Protein AF-A0A9D7REH3-F1 (afdb_monomer)

Sequence (193 aa):
MKEINRPVDATGKWVDLNFNFSNFKNITDFERVEIVFDPELTSTATWYFDNLTQTVSTVNLCEGVVAVAGQVDDFECQRNYTKVSTTGGDFLKVINNPDPSGINSSASDKVGEYTDPKDEYSAIVYEFGQPIDLSVLNQLQIKIWSPKAVPLLFKLEGGTQVEVFSAVAAGDTRKWVQYSIDLSAGIGKEIPN

Foldseek 3Di:
DDDDDDDDPDPPDDDDDFGDPVVCVVPDPDDDDDDDDPPPDDDPDDDDDDDDDDDHGPDQPQPPPDADPLDCDQLHNNPQFPDKQKPPDRFWDWDFDPDLDDPNNDRRGIDIDGDAPPDPPIDIDTHHPDDDQCVPNQKDKDKDAAQAKDKDW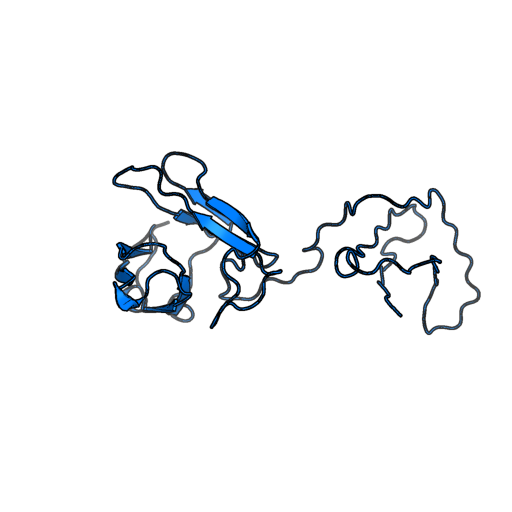DWDDQWPIDIDIDICDRVNYRDIDMDITGRNVCHPIDRDD

Radius of gyration: 22.78 Å; Cα contacts (8 Å, |Δi|>4): 252; chains: 1; bounding box: 54×38×66 Å

Secondary structure (DSSP, 8-state):
----------SSS--------GGGTT----------SSTTS--------------S--S-TTTTPPPPTT--B-SSS-B-SSEEEETTB--EEEEE-SS-BTTB--SSSEEEEE---S-TT--EEEE-SS---TTT--EEEEEE--SS-EEEEEEE-SSS-EEEEEEE-GGGTTS-EEEEEE-GGGTT-----

Structure (mmCIF, N/CA/C/O backbone):
data_AF-A0A9D7REH3-F1
#
_entry.id   AF-A0A9D7REH3-F1
#
loop_
_atom_site.group_PDB
_atom_site.id
_atom_site.type_symbol
_atom_site.label_atom_id
_atom_site.label_alt_id
_atom_site.label_comp_id
_atom_site.label_asym_id
_atom_site.label_entity_id
_atom_site.label_seq_id
_atom_site.pdbx_PDB_ins_code
_atom_site.Cartn_x
_atom_site.Cartn_y
_atom_site.Cartn_z
_atom_site.occupancy
_atom_site.B_iso_or_equiv
_atom_site.auth_seq_id
_atom_site.auth_comp_id
_atom_site.auth_asym_id
_atom_site.auth_atom_id
_atom_site.pdbx_PDB_model_num
ATOM 1 N N . MET A 1 1 ? 16.454 -20.185 -18.489 1.00 62.12 1 MET A N 1
ATOM 2 C CA . MET A 1 1 ? 16.351 -18.987 -19.344 1.00 62.12 1 MET A CA 1
ATOM 3 C C . MET A 1 1 ? 15.588 -17.931 -18.563 1.00 62.12 1 MET A C 1
ATOM 5 O O . MET A 1 1 ? 14.547 -18.273 -18.011 1.00 62.12 1 MET A O 1
ATOM 9 N N . LYS A 1 2 ? 16.161 -16.738 -18.375 1.00 83.12 2 LYS A N 1
ATOM 10 C CA . LYS A 1 2 ? 15.516 -15.601 -17.703 1.00 83.12 2 LYS A CA 1
ATOM 11 C C . LYS A 1 2 ? 15.534 -14.444 -18.695 1.00 83.12 2 LYS A C 1
ATOM 13 O O . LYS A 1 2 ? 16.612 -13.991 -19.056 1.00 83.12 2 LYS A O 1
ATOM 18 N N . GLU A 1 3 ? 14.364 -14.036 -19.157 1.00 85.25 3 GLU A N 1
ATOM 19 C CA . GLU A 1 3 ? 14.203 -13.092 -20.263 1.00 85.25 3 GLU A CA 1
ATOM 20 C C . GLU A 1 3 ? 13.287 -11.940 -19.856 1.00 85.25 3 GLU A C 1
ATOM 22 O O . GLU A 1 3 ? 12.438 -12.083 -18.972 1.00 85.25 3 GLU A O 1
ATOM 27 N N . ILE A 1 4 ? 13.502 -10.782 -20.473 1.00 86.00 4 ILE A N 1
ATOM 28 C CA . ILE A 1 4 ? 12.699 -9.578 -20.279 1.00 86.00 4 ILE A CA 1
ATOM 29 C C . ILE A 1 4 ? 12.495 -8.961 -21.652 1.00 86.00 4 ILE A C 1
ATOM 31 O O . ILE A 1 4 ? 13.465 -8.598 -22.313 1.00 86.00 4 ILE A O 1
ATOM 35 N N . ASN A 1 5 ? 11.235 -8.789 -22.038 1.00 88.81 5 ASN A N 1
ATOM 36 C CA . ASN A 1 5 ? 10.878 -8.129 -23.284 1.00 88.81 5 ASN A CA 1
ATOM 37 C C . ASN A 1 5 ? 10.656 -6.630 -23.050 1.00 88.81 5 ASN A C 1
ATOM 39 O O . ASN A 1 5 ? 10.080 -6.209 -22.036 1.00 88.81 5 ASN A O 1
ATOM 43 N N . ARG A 1 6 ? 11.127 -5.819 -23.999 1.00 86.94 6 ARG A N 1
ATOM 44 C CA . ARG A 1 6 ? 10.922 -4.369 -24.030 1.00 86.94 6 ARG A CA 1
ATOM 45 C C . ARG A 1 6 ? 10.549 -3.934 -25.444 1.00 86.94 6 ARG A C 1
ATOM 47 O O . ARG A 1 6 ? 11.310 -4.235 -26.364 1.00 86.94 6 ARG A O 1
ATOM 54 N N . PRO A 1 7 ? 9.401 -3.263 -25.633 1.00 87.94 7 PRO A N 1
ATOM 55 C CA . PRO A 1 7 ? 9.038 -2.749 -26.941 1.00 87.94 7 PRO A CA 1
ATOM 56 C C . PRO A 1 7 ? 9.866 -1.501 -27.283 1.00 87.94 7 PRO A C 1
ATOM 58 O O . PRO A 1 7 ? 10.369 -0.799 -26.404 1.00 87.94 7 PRO A O 1
ATOM 61 N N . VAL A 1 8 ? 10.013 -1.235 -28.582 1.00 87.81 8 VAL A N 1
ATOM 62 C CA . VAL A 1 8 ? 10.588 0.008 -29.111 1.00 87.81 8 VAL A CA 1
ATOM 63 C C . VAL A 1 8 ? 9.438 0.840 -29.667 1.00 87.81 8 VAL A C 1
ATOM 65 O O . VAL A 1 8 ? 9.037 0.675 -30.816 1.00 87.81 8 VAL A O 1
ATOM 68 N N . ASP A 1 9 ? 8.902 1.734 -28.840 1.00 83.69 9 ASP A N 1
ATOM 69 C CA . ASP A 1 9 ? 7.650 2.450 -29.135 1.00 83.69 9 ASP A CA 1
ATOM 70 C C . ASP A 1 9 ? 7.839 3.726 -29.979 1.00 83.69 9 ASP A C 1
ATOM 72 O O . ASP A 1 9 ? 6.903 4.503 -30.175 1.00 83.69 9 ASP A O 1
ATOM 76 N N . ALA A 1 10 ? 9.045 3.967 -30.504 1.00 84.31 10 ALA A N 1
ATOM 77 C CA . ALA A 1 10 ? 9.336 5.110 -31.364 1.00 84.31 10 ALA A CA 1
ATOM 78 C C . ALA A 1 10 ? 10.149 4.713 -32.601 1.00 84.31 10 ALA A C 1
ATOM 80 O O . ALA A 1 10 ? 11.144 3.998 -32.523 1.00 84.31 10 ALA A O 1
ATOM 81 N N . THR A 1 11 ? 9.752 5.239 -33.761 1.00 85.88 11 THR A N 1
ATOM 82 C CA . THR A 1 11 ? 10.444 5.019 -35.039 1.00 85.88 11 THR A CA 1
ATOM 83 C C . THR A 1 11 ? 11.320 6.218 -35.406 1.00 85.88 11 THR A C 1
ATOM 85 O O . THR A 1 11 ? 10.912 7.370 -35.252 1.00 85.88 11 THR A O 1
ATOM 88 N N . GLY A 1 12 ? 12.517 5.950 -35.939 1.00 87.12 12 GLY A N 1
ATOM 89 C CA . GLY A 1 12 ? 13.408 6.974 -36.503 1.00 87.12 12 GLY A CA 1
ATOM 90 C C . GLY A 1 12 ? 14.041 7.918 -35.475 1.00 87.12 12 GLY A C 1
ATOM 91 O O . GLY A 1 12 ? 14.489 9.003 -35.841 1.00 87.12 12 GLY A O 1
ATOM 92 N N . LYS A 1 13 ? 14.053 7.538 -34.193 1.00 90.94 13 LYS A N 1
ATOM 93 C CA . LYS A 1 13 ? 14.632 8.314 -33.090 1.00 90.94 13 LYS A CA 1
ATOM 94 C C . LYS A 1 13 ? 15.363 7.390 -32.122 1.00 90.94 13 LYS A C 1
ATOM 96 O O . LYS A 1 13 ? 15.067 6.200 -32.064 1.00 90.94 13 LYS A O 1
ATOM 101 N N . TRP A 1 14 ? 16.286 7.964 -31.355 1.00 89.44 14 TRP A N 1
ATOM 102 C CA . TRP A 1 14 ? 16.906 7.283 -30.223 1.00 89.44 14 TRP A CA 1
ATOM 103 C C . TRP A 1 14 ? 15.881 7.042 -29.114 1.00 89.44 14 TRP A C 1
ATOM 105 O O . TRP A 1 14 ? 15.091 7.935 -28.798 1.00 89.44 14 TRP A O 1
ATOM 115 N N . VAL A 1 15 ? 15.914 5.839 -28.541 1.00 89.06 15 VAL A N 1
ATOM 116 C CA . VAL A 1 15 ? 15.158 5.457 -27.346 1.00 89.06 15 VAL A CA 1
ATOM 117 C C . VAL A 1 15 ? 16.112 4.852 -26.327 1.00 89.06 15 VAL A C 1
ATOM 119 O O . VAL A 1 15 ? 16.992 4.074 -26.692 1.00 89.06 15 VAL A O 1
ATOM 122 N N . ASP A 1 16 ? 15.906 5.185 -25.057 1.00 86.31 16 ASP A N 1
ATOM 123 C CA . ASP A 1 16 ? 16.603 4.532 -23.955 1.00 86.31 16 ASP A CA 1
ATOM 124 C C . ASP A 1 16 ? 15.764 3.348 -23.475 1.00 86.31 16 ASP A C 1
ATOM 126 O O . ASP A 1 16 ? 14.615 3.511 -23.061 1.00 86.31 16 ASP A O 1
ATOM 130 N N . LEU A 1 17 ? 16.337 2.146 -23.524 1.00 86.88 17 LEU A N 1
ATOM 131 C CA . LEU A 1 17 ? 15.702 0.930 -23.019 1.00 86.88 17 LEU A CA 1
ATOM 132 C C . LEU A 1 17 ? 16.395 0.477 -21.740 1.00 86.88 17 LEU A C 1
ATOM 134 O O . LEU A 1 17 ? 17.619 0.397 -21.679 1.00 86.88 17 LEU A O 1
ATOM 138 N N . ASN A 1 18 ? 15.602 0.120 -20.732 1.00 83.62 18 ASN A N 1
ATOM 139 C CA . ASN A 1 18 ? 16.107 -0.428 -19.480 1.00 83.62 18 ASN A CA 1
ATOM 140 C C . ASN A 1 18 ? 15.407 -1.756 -19.158 1.00 83.62 18 ASN A C 1
ATOM 142 O O . ASN A 1 18 ? 14.184 -1.880 -19.270 1.00 83.62 18 ASN A O 1
ATOM 146 N N . PHE A 1 19 ? 16.189 -2.744 -18.723 1.00 84.06 19 PHE A N 1
ATOM 147 C CA . PHE A 1 19 ? 15.734 -4.107 -18.442 1.00 84.06 19 PHE A CA 1
ATOM 148 C C . PHE A 1 19 ? 15.947 -4.428 -16.958 1.00 84.06 19 PHE A C 1
ATOM 150 O O . PHE 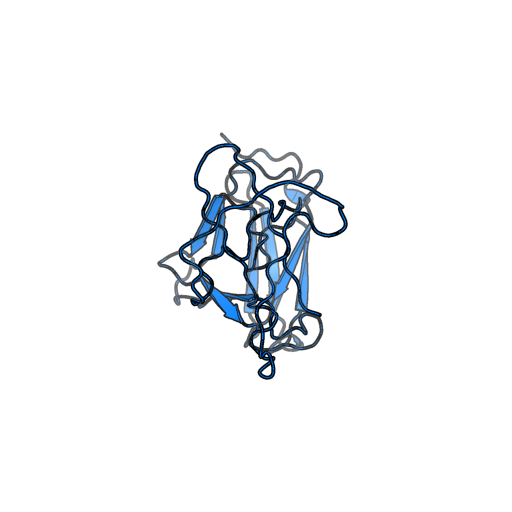A 1 19 ? 17.065 -4.331 -16.451 1.00 84.06 19 PHE A O 1
ATOM 157 N N . ASN A 1 20 ? 14.882 -4.808 -16.246 1.00 79.69 20 ASN A N 1
ATOM 158 C CA . ASN A 1 20 ? 14.928 -5.003 -14.796 1.00 79.69 20 ASN A CA 1
ATOM 159 C C . ASN A 1 20 ? 15.019 -6.477 -14.378 1.00 79.69 20 ASN A C 1
ATOM 161 O O . ASN A 1 20 ? 14.010 -7.166 -14.243 1.00 79.69 20 ASN A O 1
ATOM 165 N N . PHE A 1 21 ? 16.229 -6.937 -14.070 1.00 80.62 21 PHE A N 1
ATOM 166 C CA . PHE A 1 21 ? 16.481 -8.304 -13.608 1.00 80.62 21 PHE A CA 1
ATOM 167 C C . PHE A 1 21 ? 16.437 -8.464 -12.073 1.00 80.62 21 PHE A C 1
ATOM 169 O O . PHE A 1 21 ? 16.946 -9.457 -11.552 1.00 80.62 21 PHE A O 1
ATOM 176 N N . SER A 1 22 ? 15.839 -7.532 -11.314 1.00 78.38 22 SER A N 1
ATOM 177 C CA . SER A 1 22 ? 15.836 -7.554 -9.836 1.00 78.38 22 SER A CA 1
ATOM 178 C C . SER A 1 22 ? 15.287 -8.849 -9.235 1.00 78.38 22 SER A C 1
ATOM 180 O O . SER A 1 22 ? 15.749 -9.287 -8.181 1.00 78.38 22 SER A O 1
ATOM 182 N N . ASN A 1 23 ? 14.341 -9.491 -9.921 1.00 80.00 23 ASN A N 1
ATOM 183 C CA . ASN A 1 23 ? 13.745 -10.764 -9.506 1.00 80.00 23 ASN A CA 1
ATOM 184 C C . ASN A 1 23 ? 14.738 -11.937 -9.559 1.00 80.00 23 ASN A C 1
ATOM 186 O O . ASN A 1 23 ? 14.486 -12.992 -8.983 1.00 80.00 23 ASN A O 1
ATOM 190 N N . PHE A 1 24 ? 15.885 -11.753 -10.214 1.00 82.94 24 PHE A N 1
ATOM 191 C CA . PHE A 1 24 ? 16.940 -12.753 -10.366 1.00 82.94 24 PHE A CA 1
ATOM 192 C C . PHE A 1 24 ? 18.216 -12.398 -9.595 1.00 82.94 24 PHE A C 1
ATOM 194 O O . PHE A 1 24 ? 19.211 -13.098 -9.730 1.00 82.94 24 PHE A O 1
ATOM 201 N N . LYS A 1 25 ? 18.197 -11.360 -8.745 1.00 81.38 25 LYS A N 1
ATOM 202 C CA . LYS A 1 25 ? 19.381 -10.848 -8.020 1.00 81.38 25 LYS A CA 1
ATOM 203 C C . LYS A 1 25 ? 20.110 -11.867 -7.131 1.00 81.38 25 LYS A C 1
ATOM 205 O O . LYS A 1 25 ? 21.259 -11.643 -6.775 1.00 81.38 25 LYS A O 1
ATOM 210 N N . ASN A 1 26 ? 19.436 -12.951 -6.742 1.00 82.00 26 ASN A N 1
ATOM 211 C CA . ASN A 1 26 ? 20.006 -14.012 -5.905 1.00 82.00 26 ASN A CA 1
ATOM 212 C C . ASN A 1 26 ? 20.642 -15.149 -6.728 1.00 82.00 26 ASN A C 1
ATOM 214 O O . ASN A 1 26 ? 21.162 -16.098 -6.150 1.00 82.00 26 ASN A O 1
ATOM 218 N N . ILE A 1 27 ? 20.559 -15.086 -8.059 1.00 84.00 27 ILE A N 1
ATOM 219 C CA . ILE A 1 27 ? 21.188 -16.035 -8.976 1.00 84.00 27 ILE A CA 1
ATOM 220 C C . ILE A 1 27 ? 22.555 -15.460 -9.360 1.00 84.00 27 ILE A C 1
ATOM 222 O O . ILE A 1 27 ? 22.640 -14.322 -9.818 1.00 84.00 27 ILE A O 1
ATOM 226 N N . THR A 1 28 ? 23.623 -16.226 -9.142 1.00 87.00 28 THR A N 1
ATOM 227 C CA . THR A 1 28 ? 25.010 -15.727 -9.215 1.00 87.00 28 THR A CA 1
ATOM 228 C C . THR A 1 28 ? 25.851 -16.378 -10.313 1.00 87.00 28 THR A C 1
ATOM 230 O O . THR A 1 28 ? 27.049 -16.128 -10.377 1.00 87.00 28 THR A O 1
ATOM 233 N N . ASP A 1 29 ? 25.260 -17.229 -11.149 1.00 91.00 29 ASP A N 1
ATOM 234 C CA . ASP A 1 29 ? 25.930 -18.036 -12.180 1.00 91.00 29 ASP A CA 1
ATOM 235 C C . ASP A 1 29 ? 25.641 -17.553 -13.615 1.00 91.00 29 ASP A C 1
ATOM 237 O O . ASP A 1 29 ? 25.853 -18.278 -14.586 1.00 91.00 29 ASP A O 1
ATOM 241 N N . PHE A 1 30 ? 25.159 -16.317 -13.780 1.00 86.81 30 PHE A N 1
ATOM 242 C CA . PHE A 1 30 ? 25.009 -15.714 -15.104 1.00 86.81 30 PHE A CA 1
ATOM 243 C C . PHE A 1 30 ? 26.367 -15.281 -15.673 1.00 86.81 30 PHE A C 1
ATOM 245 O O . PHE A 1 30 ? 27.053 -14.445 -15.093 1.00 86.81 30 PHE A O 1
ATOM 252 N N . GLU A 1 31 ? 26.712 -15.794 -16.856 1.00 90.31 31 GLU A N 1
ATOM 253 C CA . GLU A 1 31 ? 27.997 -15.523 -17.529 1.00 90.31 31 GLU A CA 1
ATOM 254 C C . GLU A 1 31 ? 27.844 -14.806 -18.885 1.00 90.31 31 GLU A C 1
ATOM 256 O O . GLU A 1 31 ? 28.831 -14.524 -19.565 1.00 90.31 31 GLU A O 1
ATOM 261 N N . ARG A 1 32 ? 26.607 -14.524 -19.321 1.00 88.94 32 ARG A N 1
ATOM 262 C CA . ARG A 1 32 ? 26.310 -13.980 -20.655 1.00 88.94 32 ARG A CA 1
ATOM 263 C C . ARG A 1 32 ? 25.081 -13.075 -20.652 1.00 88.94 32 ARG A C 1
ATOM 265 O O . ARG A 1 32 ? 24.077 -13.397 -20.023 1.00 88.94 32 ARG A O 1
ATOM 272 N N . VAL A 1 33 ? 25.160 -12.004 -21.443 1.00 88.06 33 VAL A N 1
ATOM 273 C CA . VAL A 1 33 ? 24.029 -11.167 -21.867 1.00 88.06 33 VAL A CA 1
ATOM 274 C C . VAL A 1 33 ? 23.744 -11.461 -23.337 1.00 88.06 33 VAL A C 1
ATOM 276 O O . VAL A 1 33 ? 24.663 -11.474 -24.154 1.00 88.06 33 VAL A O 1
ATOM 279 N N . GLU A 1 34 ? 22.481 -11.711 -23.668 1.00 91.88 34 GLU A N 1
ATOM 280 C CA . GLU A 1 34 ? 22.010 -11.947 -25.033 1.00 91.88 34 GLU A CA 1
ATOM 281 C C . GLU A 1 34 ? 20.931 -10.912 -25.364 1.00 91.88 34 GLU A C 1
ATOM 283 O O . GLU A 1 34 ? 20.005 -10.713 -24.578 1.00 91.88 34 GLU A O 1
ATOM 288 N N . ILE A 1 35 ? 21.080 -10.220 -26.498 1.00 91.31 35 ILE A N 1
ATOM 289 C CA . ILE A 1 35 ? 20.109 -9.240 -26.999 1.00 91.31 35 ILE A CA 1
ATOM 290 C C . ILE A 1 35 ? 19.519 -9.813 -28.279 1.00 91.31 35 ILE A C 1
ATOM 292 O O . ILE A 1 35 ? 20.237 -10.020 -29.257 1.00 91.31 35 ILE A O 1
ATOM 296 N N . VAL A 1 36 ? 18.214 -10.062 -28.260 1.00 92.19 36 VAL A N 1
ATOM 297 C CA . VAL A 1 36 ? 17.473 -10.595 -29.403 1.00 92.19 36 VAL A CA 1
ATOM 298 C C . VAL A 1 36 ? 16.549 -9.502 -29.920 1.00 92.19 36 VAL A C 1
ATOM 300 O O . VAL A 1 36 ? 15.676 -9.027 -29.195 1.00 92.19 36 VAL A O 1
ATOM 303 N N . PHE A 1 37 ? 16.758 -9.091 -31.168 1.00 92.00 37 PHE A N 1
ATOM 304 C CA . PHE A 1 37 ? 15.833 -8.207 -31.868 1.00 92.00 37 PHE A CA 1
ATOM 305 C C . PHE A 1 37 ? 14.781 -9.041 -32.586 1.00 92.00 37 PHE A C 1
ATOM 307 O O . PHE A 1 37 ? 15.119 -10.050 -33.200 1.00 92.00 37 PHE A O 1
ATOM 314 N N . ASP A 1 38 ? 13.532 -8.584 -32.519 1.00 90.75 38 ASP A N 1
ATOM 315 C CA . ASP A 1 38 ? 12.386 -9.244 -33.151 1.00 90.75 38 ASP A CA 1
ATOM 316 C C . ASP A 1 38 ? 12.264 -10.733 -32.751 1.00 90.75 38 ASP A C 1
ATOM 318 O O . ASP A 1 38 ? 12.295 -11.623 -33.606 1.00 90.75 38 ASP A O 1
ATOM 322 N N . PRO A 1 39 ? 12.221 -11.032 -31.432 1.00 90.38 39 PRO A N 1
ATOM 323 C CA . PRO A 1 39 ? 12.189 -12.409 -30.959 1.00 90.38 39 PRO A CA 1
ATOM 324 C C . PRO A 1 39 ? 10.966 -13.141 -31.520 1.00 90.38 39 PRO A C 1
ATOM 326 O O . PRO A 1 39 ? 9.899 -12.557 -31.685 1.00 90.38 39 PRO A O 1
ATOM 329 N N . GLU A 1 40 ? 11.138 -14.435 -31.798 1.00 88.50 40 GLU A N 1
ATOM 330 C CA . GLU A 1 40 ? 10.114 -15.324 -32.379 1.00 88.50 40 GLU A CA 1
ATOM 331 C C . GLU A 1 40 ? 9.708 -15.012 -33.832 1.00 88.50 40 GLU A C 1
ATOM 333 O O . GLU A 1 40 ? 8.886 -15.731 -34.406 1.00 88.50 40 GLU A O 1
ATOM 338 N N . LEU A 1 41 ? 10.319 -14.008 -34.467 1.00 89.38 41 LEU A N 1
ATOM 339 C CA . LEU A 1 41 ? 10.034 -13.608 -35.842 1.00 89.38 41 LEU A CA 1
ATOM 340 C C . LEU A 1 41 ? 11.275 -13.710 -36.737 1.00 89.38 41 LEU A C 1
ATOM 342 O O . LEU A 1 41 ? 12.423 -13.645 -36.302 1.00 89.38 41 LEU A O 1
ATOM 346 N N . THR A 1 42 ? 11.041 -13.900 -38.037 1.00 90.38 42 THR A N 1
ATOM 347 C CA . THR A 1 42 ? 12.095 -13.798 -39.052 1.00 90.38 42 THR A CA 1
ATOM 348 C C . THR A 1 42 ? 12.114 -12.387 -39.611 1.00 90.38 42 THR A C 1
ATOM 350 O O . THR A 1 42 ? 11.106 -11.934 -40.155 1.00 90.38 42 THR A O 1
ATOM 353 N N . SER A 1 43 ? 13.266 -11.727 -39.554 1.00 88.69 43 SER A N 1
ATOM 354 C CA . SER A 1 43 ? 13.408 -10.348 -40.008 1.00 88.69 43 SER A CA 1
ATOM 355 C C . SER A 1 43 ? 14.699 -10.137 -40.786 1.00 88.69 43 SER A C 1
ATOM 357 O O . SER A 1 43 ? 15.721 -10.765 -40.518 1.00 88.69 43 SER A O 1
ATOM 359 N N . THR A 1 44 ? 14.639 -9.247 -41.774 1.00 91.44 44 THR A N 1
ATOM 360 C CA . THR A 1 44 ? 15.803 -8.751 -42.524 1.00 91.44 44 THR A CA 1
ATOM 361 C C . THR A 1 44 ? 16.143 -7.312 -42.138 1.00 91.44 44 THR A C 1
ATOM 363 O O . THR A 1 44 ? 16.857 -6.631 -42.874 1.00 91.44 44 THR A O 1
ATOM 366 N N . ALA A 1 45 ? 15.553 -6.806 -41.052 1.00 90.69 45 ALA A N 1
ATOM 367 C CA . ALA A 1 45 ? 15.771 -5.445 -40.597 1.00 90.69 45 ALA A CA 1
ATOM 368 C C . ALA A 1 45 ? 17.181 -5.262 -40.017 1.00 90.69 45 ALA A C 1
ATOM 370 O O . ALA A 1 45 ? 17.839 -6.210 -39.591 1.00 90.69 45 ALA A O 1
ATOM 371 N N . THR A 1 46 ? 17.627 -4.007 -39.999 1.00 91.94 46 THR A N 1
ATOM 372 C CA . THR A 1 46 ? 18.888 -3.600 -39.378 1.00 91.94 46 THR A CA 1
ATOM 373 C C . THR A 1 46 ? 18.577 -2.777 -38.138 1.00 91.94 46 THR A C 1
ATOM 375 O O . THR A 1 46 ? 17.843 -1.791 -38.224 1.00 91.94 46 THR A O 1
ATOM 378 N N . TRP A 1 47 ? 19.172 -3.145 -37.004 1.00 92.19 47 TRP A N 1
ATOM 379 C CA . TRP A 1 47 ? 19.061 -2.408 -35.747 1.00 92.19 47 TRP A CA 1
ATOM 380 C C . TRP A 1 47 ? 20.403 -1.798 -35.366 1.00 92.19 47 TRP A C 1
ATOM 382 O O . TRP A 1 47 ? 21.461 -2.383 -35.599 1.00 92.19 47 TRP A O 1
ATOM 392 N N . TYR A 1 48 ? 20.342 -0.619 -34.759 1.00 92.38 48 TYR A N 1
ATOM 393 C CA . TYR A 1 48 ? 21.496 0.092 -34.231 1.00 92.38 48 TYR A CA 1
ATOM 394 C C . TYR A 1 48 ? 21.272 0.300 -32.737 1.00 92.38 48 TYR A C 1
ATOM 396 O O . TYR A 1 48 ? 20.185 0.704 -32.326 1.00 92.38 48 TYR A O 1
ATOM 404 N N . PHE A 1 49 ? 22.287 0.009 -31.934 1.00 92.88 49 PHE A N 1
ATOM 405 C CA . PHE A 1 49 ? 22.277 0.196 -30.489 1.00 92.88 49 PHE A CA 1
ATOM 406 C C . PHE A 1 49 ? 23.663 0.663 -30.050 1.00 92.88 49 PHE A C 1
ATOM 408 O O . PHE A 1 49 ? 24.662 0.346 -30.695 1.00 92.88 49 PHE A O 1
ATOM 415 N N . ASP A 1 50 ? 23.714 1.434 -28.974 1.00 92.31 50 ASP A N 1
ATOM 416 C CA . ASP A 1 50 ? 24.952 1.962 -28.408 1.00 92.31 50 ASP A CA 1
ATOM 417 C C . ASP A 1 50 ? 24.775 2.154 -26.894 1.00 92.31 50 ASP A C 1
ATOM 419 O O . ASP A 1 50 ? 23.659 2.058 -26.382 1.00 92.31 50 ASP A O 1
ATOM 423 N N . ASN A 1 51 ? 25.867 2.419 -26.175 1.00 89.50 51 ASN A N 1
ATOM 424 C CA . ASN A 1 51 ? 25.888 2.701 -24.736 1.00 89.50 51 ASN A CA 1
ATOM 425 C C . ASN A 1 51 ? 25.347 1.560 -23.853 1.00 89.50 51 ASN A C 1
ATOM 427 O O . ASN A 1 51 ? 24.783 1.798 -22.782 1.00 89.50 51 ASN A O 1
ATOM 431 N N . LEU A 1 52 ? 25.561 0.304 -24.269 1.00 89.81 52 LEU A N 1
ATOM 432 C CA . LEU A 1 52 ? 25.201 -0.878 -23.484 1.00 89.81 52 LEU A CA 1
ATOM 433 C C . LEU A 1 52 ? 25.946 -0.878 -22.141 1.00 89.81 52 LEU A C 1
ATOM 435 O O . LEU A 1 52 ? 27.149 -1.125 -22.081 1.00 89.81 52 LEU A O 1
ATOM 439 N N . THR A 1 53 ? 25.209 -0.624 -21.062 1.00 83.25 53 THR A N 1
ATOM 440 C CA . THR A 1 53 ? 25.754 -0.522 -19.705 1.00 83.25 53 THR A CA 1
ATOM 441 C C . THR A 1 53 ? 24.943 -1.392 -18.752 1.00 83.25 53 THR A C 1
ATOM 443 O O . THR A 1 53 ? 23.721 -1.460 -18.852 1.00 83.25 53 THR A O 1
ATOM 446 N N . GLN A 1 54 ? 25.617 -2.034 -17.797 1.00 81.19 54 GLN A N 1
ATOM 447 C CA . GLN A 1 54 ? 24.967 -2.727 -16.689 1.00 81.19 54 GLN A CA 1
ATOM 448 C C . GLN A 1 54 ? 25.075 -1.871 -15.427 1.00 81.19 54 GLN A C 1
ATOM 450 O O . GLN A 1 54 ? 26.167 -1.626 -14.917 1.00 81.19 54 GLN A O 1
ATOM 455 N N . THR A 1 55 ? 23.937 -1.401 -14.931 1.00 70.19 55 THR A N 1
ATOM 456 C CA . THR A 1 55 ? 23.833 -0.582 -13.719 1.00 70.19 55 THR A CA 1
ATOM 457 C C . THR A 1 55 ? 22.869 -1.233 -12.727 1.00 70.19 55 THR A C 1
ATOM 459 O O . THR A 1 55 ? 22.221 -2.240 -13.019 1.00 70.19 55 THR A O 1
ATOM 462 N N . VAL A 1 56 ? 22.771 -0.674 -11.520 1.00 67.62 56 VAL A N 1
ATOM 463 C CA . VAL A 1 56 ? 21.629 -0.967 -10.646 1.00 67.62 56 VAL A CA 1
ATOM 464 C C . VAL A 1 56 ? 20.351 -0.469 -11.330 1.00 67.62 56 VAL A C 1
ATOM 466 O O . VAL A 1 56 ? 20.351 0.631 -11.876 1.00 67.62 56 VAL A O 1
ATOM 469 N N . SER A 1 57 ? 19.290 -1.286 -11.335 1.00 60.38 57 SER A N 1
ATOM 470 C CA . SER A 1 57 ? 18.036 -0.984 -12.044 1.00 60.38 57 SER A CA 1
ATOM 471 C C . SER A 1 57 ? 17.548 0.437 -11.749 1.00 60.38 57 SER A C 1
ATOM 473 O O . SER A 1 57 ? 17.205 0.751 -10.612 1.00 60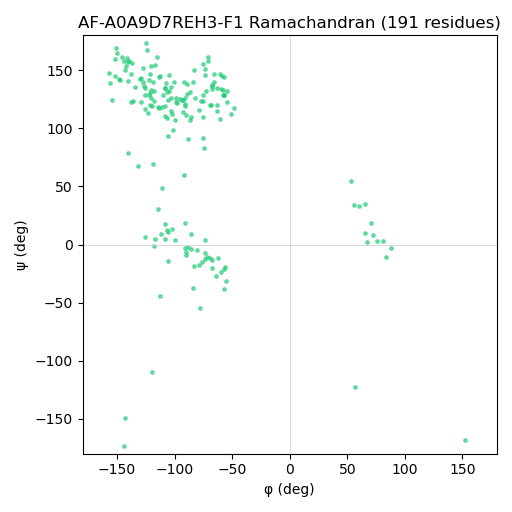.38 57 SER A O 1
ATOM 475 N N . THR A 1 58 ? 17.473 1.272 -12.784 1.00 58.28 58 THR A N 1
ATOM 476 C CA . THR A 1 58 ? 16.777 2.571 -12.780 1.00 58.28 58 THR A CA 1
ATOM 477 C C . THR A 1 58 ? 15.302 2.427 -13.166 1.00 58.28 58 THR A C 1
ATOM 479 O O . THR A 1 58 ? 14.564 3.410 -13.173 1.00 58.28 58 THR A O 1
ATOM 482 N N . VAL A 1 59 ? 14.862 1.205 -13.494 1.00 63.91 59 VAL A N 1
ATOM 483 C CA . VAL A 1 59 ? 13.498 0.917 -13.941 1.00 63.91 59 VAL A CA 1
ATOM 484 C C . VAL A 1 59 ? 12.535 1.021 -12.773 1.00 63.91 59 VAL A C 1
ATOM 486 O O . VAL A 1 59 ? 12.754 0.421 -11.716 1.00 63.91 59 VAL A O 1
ATOM 489 N N . ASN A 1 60 ? 11.434 1.730 -12.999 1.00 70.88 60 ASN A N 1
ATOM 490 C CA . ASN A 1 60 ? 10.291 1.693 -12.108 1.00 70.88 60 ASN A CA 1
ATOM 491 C C . ASN A 1 60 ? 9.721 0.264 -12.093 1.00 70.88 60 ASN A C 1
ATOM 493 O O . ASN A 1 60 ? 9.216 -0.219 -13.103 1.00 70.88 60 ASN A O 1
ATOM 497 N N . LEU A 1 61 ? 9.796 -0.410 -10.942 1.00 73.25 61 LEU A N 1
ATOM 498 C CA . LEU A 1 61 ? 9.241 -1.756 -10.736 1.00 73.25 61 LEU A CA 1
ATOM 499 C C . LEU A 1 61 ? 7.737 -1.848 -11.040 1.00 73.25 61 LEU A C 1
ATOM 501 O O . LEU A 1 61 ? 7.237 -2.943 -11.274 1.00 73.25 61 LEU A O 1
ATOM 505 N N . CYS A 1 62 ? 7.046 -0.711 -11.056 1.00 80.19 62 CYS A N 1
ATOM 506 C CA . CYS A 1 62 ? 5.607 -0.596 -11.248 1.00 80.19 62 CYS A CA 1
ATOM 507 C C . CYS A 1 62 ? 5.217 -0.070 -12.636 1.00 80.19 62 CYS A C 1
ATOM 509 O O . CYS A 1 62 ? 4.060 0.277 -12.866 1.00 80.19 62 CYS A O 1
ATOM 511 N N . GLU A 1 63 ? 6.167 0.012 -13.570 1.00 79.75 63 GLU A N 1
ATOM 512 C CA . GLU A 1 63 ? 5.879 0.354 -14.962 1.00 79.75 63 GLU A CA 1
ATOM 513 C C . GLU A 1 63 ? 4.856 -0.623 -15.570 1.00 79.75 63 GLU A C 1
ATOM 515 O O . GLU A 1 63 ? 5.019 -1.841 -15.496 1.00 79.75 63 GLU A O 1
ATOM 520 N N . GLY A 1 64 ? 3.790 -0.084 -16.170 1.00 80.44 64 GLY A N 1
ATOM 521 C CA . GLY A 1 64 ? 2.740 -0.875 -16.823 1.00 80.44 64 GLY A CA 1
ATOM 522 C C . GLY A 1 64 ? 1.752 -1.563 -15.875 1.00 80.44 64 GLY A C 1
ATOM 523 O O . GLY A 1 64 ? 0.861 -2.271 -16.345 1.00 80.44 64 GLY A O 1
ATOM 524 N N . VAL A 1 65 ? 1.865 -1.357 -14.558 1.00 86.00 65 VAL A N 1
ATOM 525 C CA . VAL A 1 65 ? 0.894 -1.890 -13.598 1.00 86.00 65 VAL A CA 1
ATOM 526 C C . VAL A 1 65 ? -0.438 -1.153 -13.753 1.00 86.00 65 VAL A C 1
ATOM 528 O O . VAL A 1 65 ? -0.519 0.065 -13.612 1.00 86.00 65 VAL A O 1
ATOM 531 N N . VAL A 1 66 ? -1.492 -1.909 -14.065 1.00 89.56 66 VAL A N 1
ATOM 532 C CA . VAL A 1 66 ? -2.864 -1.400 -14.183 1.00 89.56 66 VAL A CA 1
ATOM 533 C C . VAL A 1 66 ? -3.522 -1.421 -12.807 1.00 89.56 66 VAL A C 1
ATOM 535 O O . VAL A 1 66 ? -3.481 -2.441 -12.119 1.00 89.56 66 VAL A O 1
ATOM 538 N N . ALA A 1 67 ? -4.139 -0.305 -12.420 1.00 89.38 67 ALA A N 1
ATOM 539 C CA . ALA A 1 67 ? -4.868 -0.183 -11.162 1.00 89.38 67 ALA A CA 1
ATOM 540 C C . ALA A 1 67 ? -6.001 -1.219 -11.058 1.00 89.38 67 ALA A C 1
ATOM 542 O O . ALA A 1 67 ? -6.848 -1.330 -11.948 1.00 89.38 67 ALA A O 1
ATOM 543 N N . VAL A 1 68 ? -6.037 -1.955 -9.949 1.00 89.50 68 VAL A N 1
ATOM 544 C CA . VAL A 1 68 ? -7.106 -2.892 -9.602 1.00 89.50 68 VAL A CA 1
ATOM 545 C C . VAL A 1 68 ? -8.164 -2.153 -8.788 1.00 89.50 68 VAL A C 1
ATOM 547 O O . VAL A 1 68 ? -7.896 -1.633 -7.704 1.00 89.50 68 VAL A O 1
ATOM 550 N N . ALA A 1 69 ? -9.394 -2.113 -9.304 1.00 86.81 69 ALA A N 1
ATOM 551 C CA . ALA A 1 69 ? -10.511 -1.475 -8.614 1.00 86.81 69 ALA A CA 1
ATOM 552 C C . ALA A 1 69 ? -10.741 -2.097 -7.223 1.00 86.81 69 ALA A C 1
ATOM 554 O O . ALA A 1 69 ? -10.779 -3.318 -7.077 1.00 86.81 69 ALA A O 1
ATOM 555 N N . GLY A 1 70 ? -10.904 -1.250 -6.204 1.00 86.88 70 GLY A N 1
ATOM 556 C CA . GLY A 1 70 ? -11.108 -1.669 -4.812 1.00 86.88 70 GLY A CA 1
ATOM 557 C C . GLY A 1 70 ? -9.827 -1.998 -4.032 1.00 86.88 70 GLY A C 1
ATOM 558 O O . GLY A 1 70 ? -9.887 -2.118 -2.811 1.00 86.88 70 GLY A O 1
ATOM 559 N N . GLN A 1 71 ? -8.666 -2.093 -4.686 1.00 91.75 71 GLN A N 1
ATOM 560 C CA . GLN A 1 71 ? -7.386 -2.269 -4.002 1.00 91.75 71 GLN A CA 1
ATOM 561 C C . GLN A 1 71 ? -6.776 -0.902 -3.692 1.00 91.75 71 GLN A C 1
ATOM 563 O O . GLN A 1 71 ? -6.382 -0.197 -4.610 1.00 91.75 71 GLN A O 1
ATOM 568 N N . VAL A 1 72 ? -6.706 -0.515 -2.417 1.00 94.06 72 VAL A N 1
ATOM 569 C CA . VAL A 1 72 ? -6.188 0.808 -2.014 1.00 94.06 72 VAL A CA 1
ATOM 570 C C . VAL A 1 72 ? -4.660 0.852 -2.059 1.00 94.06 72 VAL A C 1
ATOM 572 O O . VAL A 1 72 ? -4.089 1.721 -2.716 1.00 94.06 72 VAL A O 1
ATOM 575 N N . ASP A 1 73 ? -4.004 -0.076 -1.362 1.00 95.06 73 ASP A N 1
ATOM 576 C CA . ASP A 1 73 ? -2.548 -0.127 -1.228 1.00 95.06 73 ASP A CA 1
ATOM 577 C C . ASP A 1 73 ? -2.094 -1.576 -0.946 1.00 95.06 73 ASP A C 1
ATOM 579 O O . ASP A 1 73 ? -2.583 -2.186 0.007 1.00 95.06 73 ASP A O 1
ATOM 583 N N . ASP A 1 74 ? -1.195 -2.145 -1.758 1.00 93.31 74 ASP A N 1
ATOM 584 C CA . ASP A 1 74 ? -0.453 -3.390 -1.438 1.00 93.31 74 ASP A CA 1
ATOM 585 C C . ASP A 1 74 ? 0.969 -3.144 -0.929 1.00 93.31 74 ASP A C 1
ATOM 587 O O . ASP A 1 74 ? 1.725 -4.070 -0.663 1.00 93.31 74 ASP A O 1
ATOM 591 N N . PHE A 1 75 ? 1.330 -1.881 -0.763 1.00 94.19 75 PHE A N 1
ATOM 592 C CA . PHE A 1 75 ? 2.656 -1.387 -0.449 1.00 94.19 75 PHE A CA 1
ATOM 593 C C . PHE A 1 75 ? 3.710 -1.627 -1.534 1.00 94.19 75 PHE A C 1
ATOM 595 O O . PHE A 1 75 ? 4.886 -1.298 -1.346 1.00 94.19 75 PHE A O 1
ATOM 602 N N . GLU A 1 76 ? 3.283 -2.063 -2.709 1.00 89.81 76 GLU A N 1
ATOM 603 C CA . GLU A 1 76 ? 4.113 -2.383 -3.856 1.00 89.81 76 GLU A CA 1
ATOM 604 C C . GLU A 1 76 ? 3.683 -1.475 -5.004 1.00 89.81 76 GLU A C 1
ATOM 606 O O . GLU A 1 76 ? 3.931 -0.265 -4.949 1.00 89.81 76 GLU A O 1
ATOM 611 N N . CYS A 1 77 ? 3.038 -2.037 -6.021 1.00 90.06 77 CYS A N 1
ATOM 612 C CA . CYS A 1 77 ? 2.689 -1.326 -7.238 1.00 90.06 77 CYS A CA 1
ATOM 613 C C . CYS A 1 77 ? 1.209 -0.968 -7.355 1.00 90.06 77 CYS A C 1
ATOM 615 O O . CYS A 1 77 ? 0.873 -0.120 -8.181 1.00 90.06 77 CYS A O 1
ATOM 617 N N . GLN A 1 78 ? 0.326 -1.544 -6.537 1.00 92.94 78 GLN A N 1
ATOM 618 C CA . GLN A 1 78 ? -1.061 -1.094 -6.446 1.00 92.94 78 GLN A CA 1
ATOM 619 C C . GLN A 1 78 ? -1.152 0.002 -5.392 1.00 92.94 78 GLN A C 1
ATOM 621 O O . GLN A 1 78 ? -1.353 -0.272 -4.216 1.00 92.94 78 GLN A O 1
ATOM 626 N N . ARG A 1 79 ? -0.995 1.256 -5.828 1.00 92.44 79 ARG A N 1
ATOM 627 C CA . ARG A 1 79 ? -1.069 2.467 -4.992 1.00 92.44 79 ARG A CA 1
ATOM 628 C C . ARG A 1 79 ? -2.209 3.366 -5.470 1.00 92.44 79 ARG A C 1
ATOM 630 O O . ARG A 1 79 ? -1.977 4.419 -6.061 1.00 92.44 79 ARG A O 1
ATOM 637 N N . ASN A 1 80 ? -3.450 2.930 -5.276 1.00 92.94 80 ASN A N 1
ATOM 638 C CA . ASN A 1 80 ? -4.623 3.545 -5.904 1.00 92.94 80 ASN A CA 1
ATOM 639 C C . ASN A 1 80 ? -5.246 4.630 -5.009 1.00 92.94 80 ASN A C 1
ATOM 641 O O . ASN A 1 80 ? -6.411 4.559 -4.622 1.00 92.94 80 ASN A O 1
ATOM 645 N N . TYR A 1 81 ? -4.450 5.647 -4.686 1.00 93.94 81 TYR A N 1
ATOM 646 C CA . TYR A 1 81 ? -4.840 6.833 -3.924 1.00 93.94 81 TYR A CA 1
ATOM 647 C C . TYR A 1 81 ? -4.146 8.073 -4.500 1.00 93.94 81 TYR A C 1
ATOM 649 O O . TYR A 1 81 ? -3.140 7.977 -5.199 1.00 93.94 81 TYR A O 1
ATOM 657 N N . THR A 1 82 ? -4.667 9.263 -4.205 1.00 94.81 82 THR A N 1
ATOM 658 C CA . THR A 1 82 ? -4.035 10.525 -4.623 1.00 94.81 82 THR A CA 1
ATOM 659 C C . THR A 1 82 ? -2.946 10.943 -3.648 1.00 94.81 82 THR A C 1
ATOM 661 O O . THR A 1 82 ? -1.903 11.451 -4.060 1.00 94.81 82 THR A O 1
ATOM 664 N N . LYS A 1 83 ? -3.163 10.709 -2.353 1.00 94.56 83 LYS A N 1
ATOM 665 C CA . LYS A 1 83 ? -2.183 10.999 -1.311 1.00 94.56 83 LYS A CA 1
ATOM 666 C C . LYS A 1 83 ? -2.363 10.054 -0.131 1.00 94.56 83 LYS A C 1
ATOM 668 O O . LYS A 1 83 ? -3.483 9.705 0.222 1.00 94.56 83 LYS A O 1
ATOM 673 N N . VAL A 1 84 ? -1.251 9.682 0.489 1.00 95.50 84 VAL A N 1
ATOM 674 C CA . VAL A 1 84 ? -1.230 9.074 1.820 1.00 95.50 84 VAL A CA 1
ATOM 675 C C . VAL A 1 84 ? -0.431 9.985 2.741 1.00 95.50 84 VAL A C 1
ATOM 677 O O . VAL A 1 84 ? 0.559 10.586 2.322 1.00 95.50 84 VAL A O 1
ATOM 680 N N . SER A 1 85 ? -0.882 10.149 3.978 1.00 94.19 85 SER A N 1
ATOM 681 C CA . SER A 1 85 ? -0.178 10.947 4.981 1.00 94.19 85 SER A CA 1
ATOM 682 C C . SER A 1 85 ? -0.434 10.430 6.389 1.00 94.19 85 SER A C 1
ATOM 684 O O . SER A 1 85 ? -1.358 9.648 6.615 1.00 94.19 85 SER A O 1
ATOM 686 N N . THR A 1 86 ? 0.390 10.869 7.335 1.00 94.50 86 THR A N 1
ATOM 687 C CA . THR A 1 86 ? 0.192 10.612 8.761 1.00 94.50 86 THR A CA 1
ATOM 688 C C . THR A 1 86 ? 0.077 11.923 9.530 1.00 94.50 86 THR A C 1
ATOM 690 O O . THR A 1 86 ? 0.703 12.922 9.172 1.00 94.50 86 THR A O 1
ATOM 693 N N . THR A 1 87 ? -0.733 11.948 10.588 1.00 88.38 87 THR A N 1
ATOM 694 C CA . THR A 1 87 ? -0.842 13.135 11.450 1.00 88.38 87 THR A CA 1
ATOM 695 C C . THR A 1 87 ? 0.468 13.363 12.210 1.00 88.38 87 THR A C 1
ATOM 697 O O . THR A 1 87 ? 1.061 12.420 12.730 1.00 88.38 87 THR A O 1
ATOM 700 N N . GLY A 1 88 ? 0.922 14.617 12.294 1.00 81.00 88 GLY A N 1
ATOM 701 C CA . GLY A 1 88 ? 2.069 15.010 13.124 1.00 81.00 88 GLY A CA 1
ATOM 702 C C . GLY A 1 88 ? 3.458 14.756 12.521 1.00 81.00 88 GLY A C 1
ATOM 703 O O . GLY A 1 88 ? 4.456 15.014 13.190 1.00 81.00 88 GLY A O 1
ATOM 704 N N . GLY A 1 89 ? 3.556 14.261 11.283 1.00 86.06 89 GLY A N 1
ATOM 705 C CA . GLY A 1 89 ? 4.830 13.967 10.614 1.00 86.06 89 GLY A CA 1
ATOM 706 C C . GLY A 1 89 ? 4.702 12.847 9.586 1.00 86.06 89 GLY A C 1
ATOM 707 O O . GLY A 1 89 ? 3.589 12.453 9.257 1.00 86.06 89 GLY A O 1
ATOM 708 N N . ASP A 1 90 ? 5.829 12.337 9.087 1.00 92.12 90 ASP A N 1
ATOM 709 C CA . ASP A 1 90 ? 5.876 11.140 8.236 1.00 92.12 90 ASP A CA 1
ATOM 710 C C . ASP A 1 90 ? 6.282 9.918 9.070 1.00 92.12 90 ASP A C 1
ATOM 712 O O . ASP A 1 90 ? 7.429 9.787 9.509 1.00 92.12 90 ASP A O 1
ATOM 716 N N . PHE A 1 91 ? 5.310 9.047 9.325 1.00 95.06 91 PHE A N 1
ATOM 717 C CA . PHE A 1 91 ? 5.448 7.881 10.193 1.00 95.06 91 PHE A CA 1
ATOM 718 C C . PHE A 1 91 ? 5.056 6.569 9.514 1.00 95.06 91 PHE A C 1
ATOM 720 O O . PHE A 1 91 ? 5.015 5.533 10.184 1.00 95.06 91 PHE A O 1
ATOM 727 N N . LEU A 1 92 ? 4.773 6.599 8.208 1.00 96.50 92 LEU A N 1
ATOM 728 C CA . LEU A 1 92 ? 4.452 5.422 7.409 1.00 96.50 92 LEU A CA 1
ATOM 729 C C . LEU A 1 92 ? 5.620 5.103 6.476 1.00 96.50 92 LEU A C 1
ATOM 731 O O . LEU A 1 92 ? 5.976 5.889 5.605 1.00 96.50 92 LEU A O 1
ATOM 735 N N . LYS A 1 93 ? 6.205 3.919 6.629 1.00 95.69 93 LYS A N 1
ATOM 736 C CA . LYS A 1 93 ? 7.306 3.443 5.788 1.00 95.69 93 LYS A CA 1
ATOM 737 C C . LYS A 1 93 ? 6.907 2.201 5.022 1.00 95.69 93 LYS A C 1
ATOM 739 O O . LYS A 1 93 ? 6.085 1.413 5.471 1.00 95.69 93 LYS A O 1
ATOM 744 N N . VAL A 1 94 ? 7.563 1.995 3.888 1.00 94.69 94 VAL A N 1
ATOM 745 C CA . VAL A 1 94 ? 7.430 0.781 3.083 1.00 94.69 94 VAL A CA 1
ATOM 746 C C . VAL A 1 94 ? 8.650 -0.091 3.337 1.00 94.69 94 VAL A C 1
ATOM 748 O O . VAL A 1 94 ? 9.767 0.271 2.960 1.00 94.69 94 VAL A O 1
ATOM 751 N N . ILE A 1 95 ? 8.451 -1.237 3.981 1.00 92.25 95 ILE A N 1
ATOM 752 C CA . ILE A 1 95 ? 9.528 -2.170 4.340 1.00 92.25 95 ILE A CA 1
ATOM 753 C C . ILE A 1 95 ? 9.251 -3.560 3.768 1.00 92.25 95 ILE A C 1
ATOM 755 O O . ILE A 1 95 ? 8.151 -3.832 3.299 1.00 92.25 95 ILE A O 1
ATOM 759 N N . ASN A 1 96 ? 10.247 -4.449 3.787 1.00 91.12 96 ASN A N 1
ATOM 760 C CA . ASN A 1 96 ? 9.971 -5.875 3.574 1.00 91.12 96 ASN A CA 1
ATOM 761 C C . ASN A 1 96 ? 9.126 -6.399 4.737 1.00 91.12 96 ASN A C 1
ATOM 763 O O . ASN A 1 96 ? 9.346 -5.973 5.871 1.00 91.12 96 ASN A O 1
ATOM 767 N N . ASN A 1 97 ? 8.237 -7.352 4.467 1.00 93.50 97 ASN A N 1
ATOM 768 C CA . ASN A 1 97 ? 7.450 -8.026 5.491 1.00 93.50 97 ASN A CA 1
ATOM 769 C C . ASN A 1 97 ? 8.353 -8.558 6.631 1.00 93.50 97 ASN A C 1
ATOM 771 O O . ASN A 1 97 ? 9.151 -9.473 6.399 1.00 93.50 97 ASN A O 1
ATOM 775 N N . PRO A 1 98 ? 8.261 -7.993 7.853 1.00 93.12 98 PRO A N 1
ATOM 776 C CA . PRO A 1 98 ? 9.152 -8.346 8.956 1.00 93.12 98 PRO A CA 1
ATOM 777 C C . PRO A 1 98 ? 8.810 -9.700 9.595 1.00 93.12 98 PRO A C 1
ATOM 779 O O . PRO A 1 98 ? 9.625 -10.241 10.340 1.00 93.12 98 PRO A O 1
ATOM 782 N N . ASP A 1 99 ? 7.623 -10.245 9.314 1.00 95.12 99 ASP A N 1
ATOM 783 C CA . ASP A 1 99 ? 7.140 -11.522 9.841 1.00 95.12 99 ASP A CA 1
ATOM 784 C C . ASP A 1 99 ? 6.393 -12.291 8.735 1.00 95.12 99 ASP A C 1
ATOM 786 O O . ASP A 1 99 ? 5.161 -12.265 8.672 1.00 95.12 99 ASP A O 1
ATOM 790 N N . PRO A 1 100 ? 7.122 -12.940 7.811 1.00 92.56 100 PRO A N 1
ATOM 791 C CA . PRO A 1 100 ? 6.529 -13.700 6.718 1.00 92.56 100 PRO A CA 1
ATOM 792 C C . PRO A 1 100 ? 5.948 -15.021 7.233 1.00 92.56 100 PRO A C 1
ATOM 7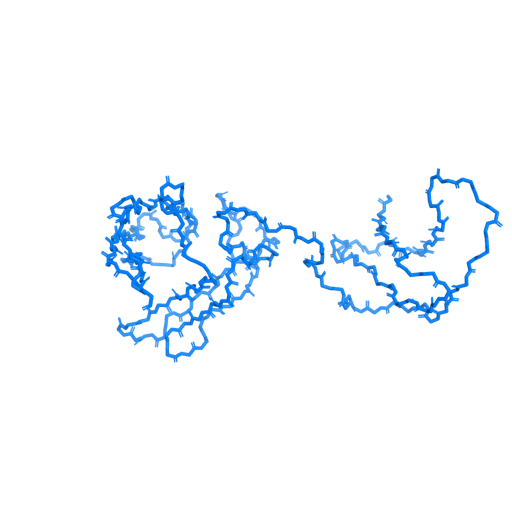94 O O . PRO A 1 100 ? 6.580 -16.077 7.174 1.00 92.56 100 PRO A O 1
ATOM 797 N N . SER A 1 101 ? 4.729 -14.967 7.765 1.00 91.19 101 SER A N 1
ATOM 798 C CA . SER A 1 101 ? 4.049 -16.114 8.363 1.00 91.19 101 SER A CA 1
ATOM 799 C C . SER A 1 101 ? 2.533 -16.091 8.142 1.00 91.19 101 SER A C 1
ATOM 801 O O . SER A 1 101 ? 1.920 -15.070 7.820 1.00 91.19 101 SER A O 1
ATOM 803 N N . GLY A 1 102 ? 1.905 -17.260 8.305 1.00 92.81 102 GLY A N 1
ATOM 804 C CA . GLY A 1 102 ? 0.451 -17.409 8.246 1.00 92.81 102 GLY A CA 1
ATOM 805 C C . GLY A 1 102 ? -0.151 -16.908 6.930 1.00 92.81 102 GLY A C 1
ATOM 806 O O . GLY A 1 102 ? 0.210 -17.377 5.856 1.00 92.81 102 GLY A O 1
ATOM 807 N N . ILE A 1 103 ? -1.087 -15.961 7.029 1.00 93.88 103 ILE A N 1
ATOM 808 C CA . ILE A 1 103 ? -1.831 -15.409 5.885 1.00 93.88 103 ILE A CA 1
ATOM 809 C C . ILE A 1 103 ? -1.060 -14.340 5.090 1.00 93.88 103 ILE A C 1
ATOM 811 O O . ILE A 1 103 ? -1.578 -13.849 4.085 1.00 93.88 103 ILE A O 1
ATOM 815 N N . ASN A 1 104 ? 0.131 -13.939 5.545 1.00 90.19 104 ASN A N 1
ATOM 816 C CA . ASN A 1 104 ? 1.022 -13.005 4.855 1.00 90.19 104 ASN A CA 1
ATOM 817 C C . ASN A 1 104 ? 2.443 -13.593 4.829 1.00 90.19 104 ASN A C 1
ATOM 819 O O . ASN A 1 104 ? 3.338 -13.159 5.551 1.00 90.19 104 ASN A O 1
ATOM 823 N N . SER A 1 105 ? 2.607 -14.679 4.073 1.00 85.19 105 SER A N 1
ATOM 824 C CA . SER A 1 105 ? 3.739 -15.606 4.195 1.00 85.19 105 SER A CA 1
ATOM 825 C C . SER A 1 105 ? 4.958 -15.272 3.335 1.00 85.19 105 SER A C 1
ATOM 827 O O . SER A 1 105 ? 5.967 -15.967 3.424 1.00 85.19 105 SER A O 1
ATOM 829 N N . SER A 1 106 ? 4.878 -14.274 2.460 1.00 81.69 106 SER A N 1
ATOM 830 C CA . SER A 1 106 ? 5.984 -13.931 1.571 1.00 81.69 106 SER A CA 1
ATOM 831 C C . SER A 1 106 ? 6.884 -12.878 2.216 1.00 81.69 106 SER A C 1
ATOM 833 O O . SER A 1 106 ? 6.436 -11.824 2.663 1.00 81.69 106 SER A O 1
ATOM 835 N N . ALA A 1 107 ? 8.179 -13.194 2.280 1.00 61.94 107 ALA A N 1
ATOM 836 C CA . ALA A 1 107 ? 9.219 -12.307 2.805 1.00 61.94 107 ALA A CA 1
ATOM 837 C C . ALA A 1 107 ? 9.641 -11.222 1.803 1.00 61.94 107 ALA A C 1
ATOM 839 O O . ALA A 1 107 ? 10.299 -10.252 2.183 1.00 61.94 107 ALA A O 1
ATOM 840 N N . SER A 1 108 ? 9.322 -11.410 0.518 1.00 66.88 108 SER A N 1
ATOM 841 C CA . SER A 1 108 ? 9.579 -10.419 -0.529 1.00 66.88 108 SER A CA 1
ATOM 842 C C . SER A 1 108 ? 8.495 -9.355 -0.620 1.00 66.88 108 SER A C 1
ATOM 844 O O . SER A 1 108 ? 8.780 -8.298 -1.180 1.00 66.88 108 SER A O 1
ATOM 846 N N . ASP A 1 109 ? 7.314 -9.617 -0.055 1.00 84.75 109 ASP A N 1
ATOM 847 C CA . ASP A 1 109 ? 6.199 -8.675 -0.090 1.00 84.75 109 ASP A CA 1
ATOM 848 C C . ASP A 1 109 ? 6.559 -7.425 0.708 1.00 84.75 109 ASP A C 1
ATOM 850 O O . ASP A 1 109 ? 7.189 -7.489 1.780 1.00 84.75 109 ASP A O 1
ATOM 854 N N . LYS A 1 110 ? 6.172 -6.269 0.176 1.00 90.44 110 LYS A N 1
ATOM 855 C CA . LYS A 1 110 ? 6.265 -5.019 0.926 1.00 90.44 110 LYS A CA 1
ATOM 856 C C . LYS A 1 110 ? 5.062 -4.858 1.843 1.00 90.44 110 LYS A C 1
ATOM 858 O O . LYS A 1 110 ? 3.969 -5.330 1.566 1.00 90.44 110 LYS A O 1
ATOM 863 N N . VAL A 1 111 ? 5.278 -4.177 2.963 1.00 96.06 111 VAL A N 1
ATOM 864 C CA . VAL A 1 111 ? 4.222 -3.822 3.916 1.00 96.06 111 VAL A CA 1
ATOM 865 C C . VAL A 1 111 ? 4.399 -2.387 4.396 1.00 96.06 111 VAL A C 1
ATOM 867 O O . VAL A 1 111 ? 5.512 -1.850 4.394 1.00 96.06 111 VAL A O 1
ATOM 870 N N . GLY A 1 112 ? 3.299 -1.785 4.845 1.00 96.44 112 GLY A N 1
ATOM 871 C CA . GLY A 1 112 ? 3.307 -0.520 5.565 1.00 96.44 112 GLY A CA 1
ATOM 872 C C . GLY A 1 112 ? 3.711 -0.719 7.022 1.00 96.44 112 GLY A C 1
ATOM 873 O O . GLY A 1 112 ? 2.991 -1.356 7.789 1.00 96.44 112 GLY A O 1
ATOM 874 N N . GLU A 1 113 ? 4.844 -0.153 7.420 1.00 96.75 113 GLU A N 1
ATOM 875 C CA . GLU A 1 113 ? 5.230 0.012 8.819 1.00 96.75 113 GLU A CA 1
ATOM 876 C C . GLU A 1 113 ? 4.767 1.385 9.297 1.00 96.75 113 GLU A C 1
ATOM 878 O O . GLU A 1 113 ? 5.275 2.411 8.847 1.00 96.75 113 GLU A O 1
ATOM 883 N N . TYR A 1 114 ? 3.819 1.401 10.231 1.00 96.25 114 TYR A N 1
ATOM 884 C CA . TYR A 1 114 ? 3.377 2.620 10.892 1.00 96.25 114 TYR A CA 1
ATOM 885 C C . TYR A 1 114 ? 3.913 2.686 12.322 1.00 96.25 114 TYR A C 1
ATOM 887 O O . TYR A 1 114 ? 3.677 1.779 13.124 1.00 96.25 114 TYR A O 1
ATOM 895 N N . THR A 1 115 ? 4.616 3.770 12.653 1.00 93.75 115 THR A N 1
ATOM 896 C CA . THR A 1 115 ? 5.066 4.050 14.023 1.00 93.75 115 THR A CA 1
ATOM 897 C C . THR A 1 115 ? 4.231 5.172 14.622 1.00 93.75 115 THR A C 1
ATOM 899 O O . THR A 1 115 ? 4.392 6.326 14.249 1.00 93.75 115 THR A O 1
ATOM 902 N N . ASP A 1 116 ? 3.371 4.839 15.582 1.00 90.00 116 ASP A N 1
ATOM 903 C CA . ASP A 1 116 ? 2.573 5.829 16.309 1.00 90.00 116 ASP A CA 1
ATOM 904 C C . ASP A 1 116 ? 3.483 6.918 16.930 1.00 90.00 116 ASP A C 1
ATOM 906 O O . ASP A 1 116 ? 4.393 6.584 17.705 1.00 90.00 116 ASP A O 1
ATOM 910 N N . PRO A 1 117 ? 3.268 8.209 16.609 1.00 90.06 117 PRO A N 1
ATOM 911 C CA . PRO A 1 117 ? 4.094 9.305 17.104 1.00 90.0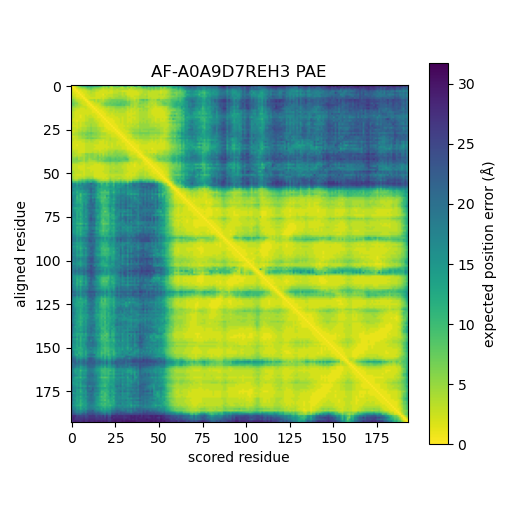6 117 PRO A CA 1
ATOM 912 C C . PRO A 1 117 ? 3.858 9.657 18.578 1.00 90.06 117 PRO A C 1
ATOM 914 O O . PRO A 1 117 ? 4.500 10.577 19.087 1.00 90.06 117 PRO A O 1
ATOM 917 N N . LYS A 1 118 ? 3.006 8.903 19.286 1.00 86.62 118 LYS A N 1
ATOM 918 C CA . LYS A 1 118 ? 2.545 9.155 20.660 1.00 86.62 118 LYS A CA 1
ATOM 919 C C . LYS A 1 118 ? 1.708 10.429 20.780 1.00 86.62 118 LYS A C 1
ATOM 921 O O . LYS A 1 118 ? 1.775 11.110 21.803 1.00 86.62 118 LYS A O 1
ATOM 926 N N . ASP A 1 119 ? 0.924 10.725 19.750 1.00 83.88 119 ASP A N 1
ATOM 927 C CA . ASP A 1 119 ? -0.086 11.786 19.752 1.00 83.88 119 ASP A CA 1
ATOM 928 C C . ASP A 1 119 ? -1.493 11.168 19.858 1.00 83.88 119 ASP A C 1
ATOM 930 O O . ASP A 1 119 ? -1.738 10.072 19.349 1.00 83.88 119 ASP A O 1
ATOM 934 N N . GLU A 1 120 ? -2.415 11.855 20.533 1.00 82.25 120 GLU A N 1
ATOM 935 C CA . GLU A 1 120 ? -3.793 11.398 20.764 1.00 82.25 120 GLU A CA 1
ATOM 936 C C . GLU A 1 120 ? -4.604 11.260 19.461 1.00 82.25 120 GLU A C 1
ATOM 938 O O . GLU A 1 120 ? -5.496 10.416 19.384 1.00 82.25 120 GLU A O 1
ATOM 943 N N . TYR A 1 121 ? -4.264 12.025 18.417 1.00 82.25 121 TYR A N 1
ATOM 944 C CA . TYR A 1 121 ? -5.006 12.083 17.148 1.00 82.25 121 TYR A CA 1
ATOM 945 C C . TYR A 1 121 ? -4.201 11.531 15.961 1.00 82.25 121 TYR A C 1
ATOM 947 O O . TYR A 1 121 ? -4.348 11.954 14.809 1.00 82.25 121 TYR A O 1
ATOM 955 N N . SER A 1 122 ? -3.332 10.567 16.252 1.00 89.38 122 SER A N 1
ATOM 956 C CA . SER A 1 122 ? -2.477 9.893 15.279 1.00 89.38 122 SER A CA 1
ATOM 957 C C . SER A 1 122 ? -3.292 9.018 14.322 1.00 89.38 122 SER A C 1
ATOM 959 O O . SER A 1 122 ? -3.971 8.085 14.746 1.00 89.38 122 SER A O 1
ATOM 961 N N . ALA A 1 123 ? -3.214 9.297 13.020 1.00 92.25 123 ALA A N 1
ATOM 962 C CA . ALA A 1 123 ? -3.903 8.524 11.990 1.00 92.25 123 ALA A CA 1
ATOM 963 C C . ALA A 1 123 ? -3.035 8.348 10.742 1.00 92.25 123 ALA A C 1
ATOM 965 O O . ALA A 1 123 ? -2.144 9.157 10.474 1.00 92.25 123 ALA A O 1
ATOM 966 N N . ILE A 1 124 ? -3.342 7.304 9.970 1.00 95.25 124 ILE A N 1
ATOM 967 C CA . ILE A 1 124 ? -2.944 7.170 8.567 1.00 95.25 124 ILE A CA 1
ATOM 968 C C . ILE A 1 124 ? -4.152 7.597 7.735 1.00 95.25 124 ILE A C 1
ATOM 970 O O . ILE A 1 124 ? -5.248 7.072 7.929 1.00 95.25 124 ILE A O 1
ATOM 974 N N . VAL A 1 125 ? -3.956 8.540 6.820 1.00 94.25 125 VAL A N 1
ATOM 975 C CA . VAL A 1 125 ? -5.024 9.112 5.997 1.00 94.25 125 VAL A CA 1
ATOM 976 C C . VAL A 1 125 ? -4.717 8.848 4.532 1.00 94.25 125 VAL A C 1
ATOM 978 O O . VAL A 1 125 ? -3.700 9.320 4.021 1.00 94.25 125 VAL A O 1
ATOM 981 N N . TYR A 1 126 ? -5.610 8.114 3.872 1.00 94.81 126 TYR A N 1
ATOM 982 C CA . TYR A 1 126 ? -5.626 7.952 2.421 1.00 94.81 126 TYR A CA 1
ATOM 983 C C . TYR A 1 126 ? -6.657 8.912 1.826 1.00 94.81 126 TYR A C 1
ATOM 985 O O . TYR A 1 126 ? -7.833 8.872 2.183 1.00 94.81 126 TYR A O 1
ATOM 993 N N . GLU A 1 127 ? -6.207 9.775 0.92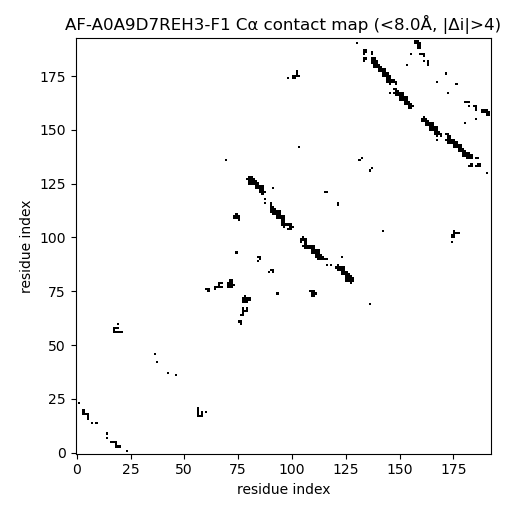3 1.00 93.62 127 GLU A N 1
ATOM 994 C CA . GLU A 1 127 ? -7.041 10.695 0.156 1.00 93.62 127 GLU A CA 1
ATOM 995 C C . GLU A 1 127 ? -7.217 10.148 -1.265 1.00 93.62 127 GLU A C 1
ATOM 997 O O . GLU A 1 127 ? -6.250 9.732 -1.916 1.00 93.62 127 GLU A O 1
ATOM 1002 N N . PHE A 1 128 ? -8.447 10.194 -1.771 1.00 90.88 128 PHE A N 1
ATOM 1003 C CA . PHE A 1 128 ? -8.797 9.744 -3.115 1.00 90.88 128 PHE A CA 1
ATOM 1004 C C . PHE A 1 128 ? -9.224 10.932 -3.970 1.00 90.88 128 PHE A C 1
ATOM 1006 O O . PHE A 1 128 ? -9.877 11.855 -3.490 1.00 90.88 128 PHE A O 1
ATOM 1013 N N . GLY A 1 129 ? -8.883 10.899 -5.256 1.00 88.19 129 GLY A N 1
ATOM 1014 C CA . GLY A 1 129 ? -9.235 11.971 -6.186 1.00 88.19 129 GLY A CA 1
ATOM 1015 C C . GLY A 1 129 ? -10.719 12.016 -6.552 1.00 88.19 129 GLY A C 1
ATOM 1016 O O . GLY A 1 129 ? -11.139 12.969 -7.199 1.00 88.19 129 GLY A O 1
ATOM 1017 N N . GLN A 1 130 ? -11.493 10.991 -6.186 1.00 86.44 130 GLN A N 1
ATOM 1018 C CA . GLN A 1 130 ? -12.934 10.874 -6.410 1.00 86.44 130 GLN A CA 1
ATOM 1019 C C . GLN A 1 130 ? -13.600 10.202 -5.197 1.00 86.44 130 GLN A C 1
ATOM 1021 O O . GLN A 1 130 ? -12.935 9.419 -4.509 1.00 86.44 130 GLN A O 1
ATOM 1026 N N . PRO A 1 131 ? -14.897 10.461 -4.941 1.00 85.75 131 PRO A N 1
ATOM 1027 C CA . PRO A 1 131 ? -15.652 9.771 -3.898 1.00 85.75 131 PRO A CA 1
ATOM 1028 C C . PRO A 1 131 ? -15.648 8.247 -4.072 1.00 85.75 131 PRO A C 1
ATOM 1030 O O . PRO A 1 131 ? -15.726 7.737 -5.191 1.00 85.75 131 PRO A O 1
ATOM 1033 N N . ILE A 1 132 ? -15.606 7.517 -2.956 1.00 87.06 132 ILE A N 1
ATOM 1034 C CA . ILE A 1 132 ? -15.737 6.056 -2.950 1.00 87.06 132 ILE A CA 1
ATOM 1035 C C . ILE A 1 132 ? -17.217 5.700 -3.128 1.00 87.06 132 ILE A C 1
ATOM 1037 O O . ILE A 1 132 ? -18.054 6.103 -2.319 1.00 87.06 132 ILE A O 1
ATOM 1041 N N . ASP A 1 133 ? -17.547 4.907 -4.149 1.00 88.56 133 ASP A N 1
ATOM 1042 C CA . ASP A 1 133 ? -18.898 4.366 -4.310 1.00 88.56 133 ASP A CA 1
ATOM 1043 C C . ASP A 1 133 ? -19.141 3.220 -3.317 1.00 88.56 133 ASP A C 1
ATOM 1045 O O . ASP A 1 133 ? -18.864 2.048 -3.582 1.00 88.56 133 ASP A O 1
ATOM 1049 N N . LEU A 1 134 ? -19.682 3.567 -2.149 1.00 90.69 134 LEU A N 1
ATOM 1050 C CA . LEU A 1 134 ? -20.005 2.609 -1.093 1.00 90.69 134 LEU A CA 1
ATOM 1051 C C . LEU A 1 134 ? -21.180 1.689 -1.451 1.00 90.69 134 LEU A C 1
ATOM 1053 O O . LEU A 1 134 ? -21.386 0.697 -0.760 1.00 90.69 134 LEU A O 1
ATOM 1057 N N . SER A 1 135 ? -21.952 1.948 -2.513 1.00 90.81 135 SER A N 1
ATOM 1058 C CA . SER A 1 135 ? -22.955 0.968 -2.958 1.00 90.81 135 SER A CA 1
ATOM 1059 C C . SER A 1 135 ? -22.304 -0.307 -3.514 1.00 90.81 135 SER A C 1
ATOM 1061 O O . SER A 1 135 ? -22.929 -1.368 -3.514 1.00 90.81 135 SER A O 1
ATOM 1063 N N . VAL A 1 136 ? -21.028 -0.208 -3.910 1.00 91.44 136 VAL A N 1
ATOM 1064 C CA . VAL A 1 136 ? -20.207 -1.303 -4.441 1.00 91.44 136 VAL A CA 1
ATOM 1065 C C . VAL A 1 136 ? -19.058 -1.667 -3.490 1.00 91.44 136 VAL A C 1
ATOM 1067 O O . VAL A 1 136 ? -18.813 -2.847 -3.251 1.00 91.44 136 VAL A O 1
ATOM 1070 N N . LEU A 1 137 ? -18.357 -0.675 -2.929 1.00 91.50 137 LEU A N 1
ATOM 1071 C CA . LEU A 1 137 ? -17.117 -0.834 -2.153 1.00 91.50 137 LEU A CA 1
ATOM 1072 C C . LEU A 1 137 ? -17.306 -0.525 -0.654 1.00 91.50 137 LEU A C 1
ATOM 1074 O O . LEU A 1 137 ? -16.534 0.224 -0.060 1.00 91.50 137 LEU A O 1
ATOM 1078 N N . ASN A 1 138 ? -18.336 -1.093 -0.021 1.00 92.56 138 ASN A N 1
ATOM 1079 C CA . ASN A 1 138 ? -18.599 -0.900 1.416 1.00 92.56 138 ASN A CA 1
ATOM 1080 C C . ASN A 1 138 ? -17.850 -1.858 2.355 1.00 92.56 138 ASN A C 1
ATOM 1082 O O . ASN A 1 138 ? -17.990 -1.721 3.565 1.00 92.56 138 ASN A O 1
ATOM 1086 N N . GLN A 1 139 ? -17.095 -2.833 1.849 1.00 94.31 139 GLN A N 1
ATOM 1087 C CA . GLN A 1 139 ? -16.313 -3.742 2.689 1.00 94.31 139 GLN A CA 1
ATOM 1088 C C . GLN A 1 139 ? -14.829 -3.419 2.557 1.00 94.31 139 GLN A C 1
ATOM 1090 O O . GLN A 1 139 ? -14.225 -3.684 1.517 1.00 94.31 139 GLN A O 1
ATOM 1095 N N . LEU A 1 140 ? -14.222 -2.891 3.619 1.00 93.62 140 LEU A N 1
ATOM 1096 C CA . LEU A 1 140 ? -12.775 -2.704 3.677 1.00 93.62 140 LEU A CA 1
ATOM 1097 C C . LEU A 1 140 ? -12.120 -3.958 4.257 1.00 93.62 140 LEU A C 1
ATOM 1099 O O . LEU A 1 140 ? -12.496 -4.434 5.327 1.00 93.62 140 LEU A O 1
ATOM 1103 N N . GLN A 1 141 ? -11.107 -4.470 3.566 1.00 95.00 141 GLN A N 1
ATOM 1104 C CA . GLN A 1 141 ? -10.319 -5.610 4.018 1.00 95.00 141 GLN A CA 1
ATOM 1105 C C . GLN A 1 141 ? -8.862 -5.206 4.220 1.00 95.00 141 GLN A C 1
ATOM 1107 O O . GLN A 1 141 ? -8.259 -4.590 3.347 1.00 95.00 141 GLN A O 1
ATOM 1112 N N . ILE A 1 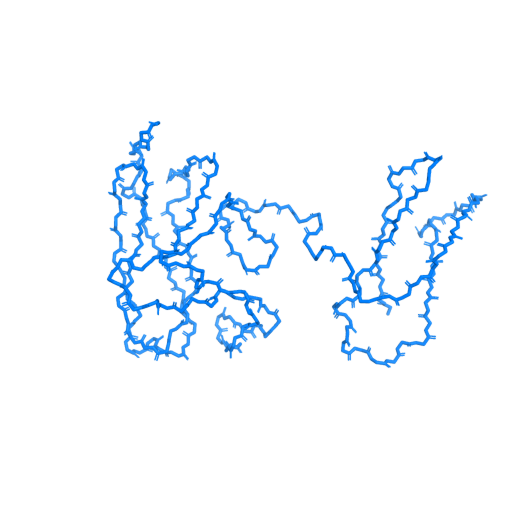142 ? -8.285 -5.581 5.360 1.00 95.75 142 ILE A N 1
ATOM 1113 C CA . ILE A 1 142 ? -6.886 -5.284 5.685 1.00 95.75 142 ILE A CA 1
ATOM 1114 C C . ILE A 1 142 ? -6.282 -6.405 6.527 1.00 95.75 142 ILE A C 1
ATOM 1116 O O . ILE A 1 142 ? -6.941 -6.959 7.406 1.00 95.75 142 ILE A O 1
ATOM 1120 N N . LYS A 1 143 ? -5.014 -6.739 6.280 1.00 96.81 143 LYS A N 1
ATOM 1121 C CA . LYS A 1 143 ? -4.232 -7.605 7.168 1.00 96.81 143 LYS A CA 1
ATOM 1122 C C . LYS A 1 143 ? -3.417 -6.728 8.107 1.00 96.81 143 LYS A C 1
ATOM 1124 O O . LYS A 1 143 ? -2.663 -5.878 7.645 1.00 96.81 143 LYS A O 1
ATOM 1129 N N . ILE A 1 144 ? -3.550 -6.944 9.411 1.00 97.06 144 ILE A N 1
ATOM 1130 C CA . ILE A 1 144 ? -2.815 -6.186 10.427 1.00 97.06 144 ILE A CA 1
ATOM 1131 C C . ILE A 1 144 ? -2.000 -7.160 11.268 1.00 97.06 144 ILE A C 1
ATOM 1133 O O . ILE A 1 144 ? -2.522 -8.158 11.769 1.00 97.06 144 ILE A O 1
ATOM 1137 N N . TRP A 1 145 ? -0.720 -6.840 11.427 1.00 97.62 145 TRP A N 1
ATOM 1138 C CA . TRP A 1 145 ? 0.165 -7.407 12.435 1.00 97.62 145 TRP A CA 1
ATOM 1139 C C . TRP A 1 145 ? 0.432 -6.327 13.480 1.00 97.62 145 TRP A C 1
ATOM 1141 O O . TRP A 1 145 ? 0.702 -5.179 13.133 1.00 97.62 145 TRP A O 1
ATOM 1151 N N . SER A 1 146 ? 0.360 -6.673 14.763 1.00 97.12 146 SER A N 1
ATOM 1152 C CA . SER A 1 146 ? 0.654 -5.729 15.845 1.00 97.12 146 SER A CA 1
ATOM 1153 C C . SER A 1 146 ? 1.429 -6.406 16.973 1.00 97.12 146 SER A C 1
ATOM 1155 O O . SER A 1 146 ? 1.094 -7.532 17.359 1.00 97.12 146 SER A O 1
ATOM 1157 N N . PRO A 1 147 ? 2.422 -5.729 17.580 1.00 96.88 147 PRO A N 1
ATOM 1158 C CA . PRO A 1 147 ? 3.181 -6.281 18.698 1.00 96.88 147 PRO A CA 1
ATOM 1159 C C . PRO A 1 147 ? 2.384 -6.312 20.013 1.00 96.88 147 PRO A C 1
ATOM 1161 O O . PRO A 1 147 ? 2.837 -6.933 20.977 1.00 96.88 147 PRO A O 1
ATOM 1164 N N . LYS A 1 148 ? 1.232 -5.630 20.076 1.00 96.69 148 LYS A N 1
ATOM 1165 C CA . LYS A 1 148 ? 0.392 -5.495 21.274 1.00 96.69 148 LYS A CA 1
ATOM 1166 C C . LYS A 1 148 ? -1.098 -5.496 20.935 1.00 96.69 148 LYS A C 1
ATOM 1168 O O . LYS A 1 148 ? -1.491 -5.148 19.822 1.00 96.69 148 LYS A O 1
ATOM 1173 N N . ALA A 1 149 ? -1.921 -5.835 21.922 1.00 97.94 149 ALA A N 1
ATOM 1174 C CA . ALA A 1 149 ? -3.357 -5.636 21.820 1.00 97.94 149 ALA A CA 1
ATOM 1175 C C . ALA A 1 149 ? -3.650 -4.133 21.806 1.00 97.94 149 ALA A C 1
ATOM 1177 O O . ALA A 1 149 ? -3.064 -3.381 22.592 1.00 97.94 149 ALA A O 1
ATOM 1178 N N . VAL A 1 150 ? -4.508 -3.690 20.894 1.00 95.00 150 VAL A N 1
ATOM 1179 C CA . VAL A 1 150 ? -4.776 -2.264 20.689 1.00 95.00 150 VAL A CA 1
ATOM 1180 C C . VAL A 1 150 ? -6.152 -2.066 20.047 1.00 95.00 150 VAL A C 1
ATOM 1182 O O . VAL A 1 150 ? -6.510 -2.842 19.156 1.00 95.00 150 VAL A O 1
ATOM 1185 N N . PRO A 1 151 ? -6.938 -1.065 20.482 1.00 95.56 151 PRO A N 1
ATOM 1186 C CA . PRO A 1 151 ? -8.134 -0.648 19.761 1.00 95.56 151 PRO A CA 1
ATOM 1187 C C . PRO A 1 151 ? -7.785 -0.159 18.355 1.00 95.56 151 PRO A C 1
ATOM 1189 O O . PRO A 1 151 ? -6.736 0.443 18.140 1.00 95.56 151 PRO A O 1
ATOM 1192 N N . LEU A 1 152 ? -8.685 -0.395 17.410 1.00 95.56 152 LEU A N 1
ATOM 1193 C CA . LEU A 1 152 ? -8.610 0.105 16.045 1.00 95.56 152 LEU A CA 1
ATOM 1194 C C . LEU A 1 152 ? -9.868 0.924 15.761 1.00 95.56 152 LEU A C 1
ATOM 1196 O O . LEU A 1 152 ? -10.965 0.540 16.170 1.00 95.56 152 LEU A O 1
ATOM 1200 N N . LEU A 1 153 ? -9.711 2.025 15.035 1.00 95.19 153 LEU A N 1
ATOM 1201 C CA . LEU A 1 153 ? -10.817 2.849 14.569 1.00 95.19 153 LEU A CA 1
ATOM 1202 C C . LEU A 1 153 ? -10.654 3.092 13.072 1.00 95.19 153 LEU A C 1
ATOM 1204 O O . LEU A 1 1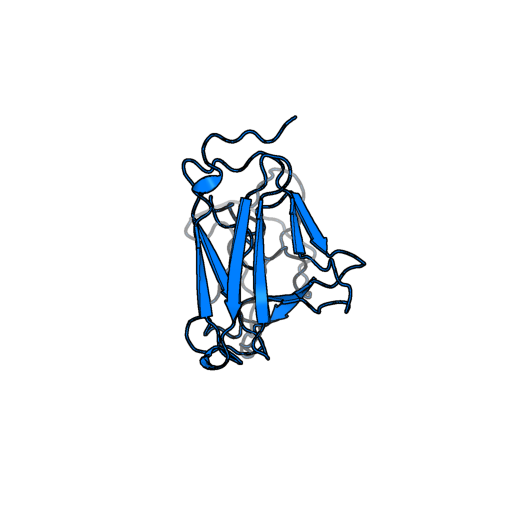53 ? -9.640 3.629 12.632 1.00 95.19 153 LEU A O 1
ATOM 1208 N N . PHE A 1 154 ? -11.666 2.701 12.307 1.00 94.88 154 PHE A N 1
ATOM 1209 C CA . PHE A 1 154 ? -11.762 2.969 10.878 1.00 94.88 154 PHE A CA 1
ATOM 1210 C C . PHE A 1 154 ? -12.791 4.068 10.655 1.00 94.88 154 PHE A C 1
ATOM 1212 O O . PHE A 1 154 ? -13.886 4.005 11.220 1.00 94.88 154 PHE A O 1
ATOM 1219 N N . LYS A 1 155 ? -12.437 5.067 9.844 1.00 92.06 155 LYS A N 1
ATOM 1220 C CA . LYS A 1 155 ? -13.275 6.241 9.596 1.00 92.06 155 LYS A CA 1
ATOM 1221 C C . LYS A 1 155 ? -13.433 6.494 8.104 1.00 92.06 155 LYS A C 1
ATOM 1223 O O . LYS A 1 155 ? -12.475 6.344 7.349 1.00 92.06 155 LYS A O 1
ATOM 1228 N N . LEU A 1 156 ? -14.626 6.929 7.712 1.00 90.06 156 LEU A N 1
ATOM 1229 C CA . LEU A 1 156 ? -14.847 7.637 6.455 1.00 90.06 156 LEU A CA 1
ATOM 1230 C C . LEU A 1 156 ? -15.013 9.126 6.756 1.00 90.06 156 LEU A C 1
ATOM 1232 O O . LEU A 1 156 ? -15.845 9.505 7.581 1.00 90.06 156 LEU A O 1
ATOM 1236 N N . GLU A 1 157 ? -14.204 9.941 6.085 1.00 85.62 157 GLU A N 1
ATOM 1237 C CA . GLU A 1 157 ? -14.109 11.389 6.281 1.00 85.62 157 GLU A CA 1
ATOM 1238 C C . GLU A 1 157 ? -14.570 12.147 5.028 1.00 85.62 157 GLU A C 1
ATOM 1240 O O . GLU A 1 157 ? -14.623 11.589 3.932 1.00 85.62 157 GLU A O 1
ATOM 1245 N N . GLY A 1 158 ? -14.902 13.430 5.197 1.00 78.06 158 GLY A N 1
ATOM 1246 C CA . GLY A 1 158 ? -15.362 14.309 4.115 1.00 78.06 158 GLY A CA 1
ATOM 1247 C C . GLY A 1 158 ? -16.872 14.286 3.867 1.00 78.06 158 GLY A C 1
ATOM 1248 O O . GLY A 1 158 ? -17.344 15.057 3.047 1.00 78.06 158 GLY A O 1
ATOM 1249 N N . GLY A 1 159 ? -17.640 13.454 4.577 1.00 74.50 159 GLY A N 1
ATOM 1250 C CA . GLY A 1 159 ? -19.093 13.335 4.435 1.00 74.50 159 GLY A CA 1
ATOM 1251 C C . GLY A 1 159 ? -19.825 13.105 5.744 1.00 74.50 159 GLY A C 1
ATOM 1252 O O . GLY A 1 159 ? -19.373 13.536 6.806 1.00 74.50 159 GLY A O 1
ATOM 1253 N N . THR A 1 160 ? -20.956 12.392 5.696 1.00 77.56 160 THR A N 1
ATOM 1254 C CA . THR A 1 160 ? -21.495 11.859 6.952 1.00 77.56 160 THR A CA 1
ATOM 1255 C C . THR A 1 160 ? -20.501 10.870 7.534 1.00 77.56 160 THR A C 1
ATOM 1257 O O . THR A 1 160 ? -20.205 9.839 6.932 1.00 77.56 160 THR A O 1
ATOM 1260 N N . GLN A 1 161 ? -20.044 11.184 8.736 1.00 81.94 161 GLN A N 1
ATOM 1261 C CA . GLN A 1 161 ? -19.079 10.389 9.465 1.00 81.94 161 GLN A CA 1
ATOM 1262 C C . GLN A 1 161 ? -19.587 8.953 9.660 1.00 81.94 161 GLN A C 1
ATOM 1264 O O . GLN A 1 161 ? -20.705 8.715 10.131 1.00 81.94 161 GLN A O 1
ATOM 1269 N N . VAL A 1 162 ? -18.742 7.997 9.285 1.00 89.62 162 VAL A N 1
ATOM 1270 C CA . VAL A 1 162 ? -18.909 6.576 9.597 1.00 89.62 162 VAL A CA 1
ATOM 1271 C C . VAL A 1 162 ? -17.687 6.154 10.383 1.00 89.62 162 VAL A C 1
ATOM 1273 O O . VAL A 1 162 ? -16.564 6.356 9.930 1.00 89.62 162 VAL A O 1
ATOM 1276 N N . GLU A 1 163 ? -17.920 5.570 11.552 1.00 93.69 163 GLU A N 1
ATOM 1277 C CA . GLU A 1 163 ? -16.882 5.076 12.447 1.00 93.69 163 GLU A CA 1
ATOM 1278 C C . GLU A 1 163 ? -17.150 3.616 12.771 1.00 93.69 163 GLU A C 1
ATOM 1280 O O . GLU A 1 163 ? -18.250 3.256 13.198 1.00 93.69 163 GLU A O 1
ATOM 1285 N N . VAL A 1 164 ? -16.137 2.776 12.585 1.00 95.94 164 VAL A N 1
ATOM 1286 C CA . VAL A 1 164 ? -16.204 1.361 12.935 1.00 95.94 164 VAL A CA 1
ATOM 1287 C C . VAL A 1 164 ? -15.045 1.028 13.857 1.00 95.94 164 VAL A C 1
ATOM 1289 O O . VAL A 1 164 ? -13.874 1.122 13.481 1.00 95.94 164 VAL A O 1
ATOM 1292 N N . PHE A 1 165 ? -15.389 0.630 15.079 1.00 96.44 165 PHE A N 1
ATOM 1293 C CA . PHE A 1 165 ? -14.428 0.165 16.067 1.00 96.44 165 PHE A CA 1
ATOM 1294 C C . PHE A 1 165 ? -14.108 -1.313 15.853 1.00 96.44 165 PHE A C 1
ATOM 1296 O O . PHE A 1 165 ? -14.984 -2.136 15.592 1.00 96.44 165 PHE A O 1
ATOM 1303 N N . SER A 1 166 ? -12.837 -1.648 16.019 1.00 96.62 166 SER A N 1
ATOM 1304 C CA . SER A 1 166 ? -12.329 -3.014 16.082 1.00 96.62 166 SER A CA 1
ATOM 1305 C C . SER A 1 166 ? -11.174 -3.062 17.086 1.00 96.62 166 SER A C 1
ATOM 1307 O O . SER A 1 166 ? -10.908 -2.088 17.794 1.00 96.62 166 SER A O 1
ATOM 1309 N N . ALA A 1 167 ? -10.485 -4.190 17.195 1.00 97.44 167 ALA A N 1
ATOM 1310 C CA . ALA A 1 167 ? -9.296 -4.298 18.024 1.00 97.44 167 ALA A CA 1
ATOM 1311 C C . ALA A 1 167 ? -8.404 -5.449 17.569 1.00 97.44 167 ALA A C 1
ATOM 1313 O O . ALA A 1 167 ? -8.893 -6.512 17.193 1.00 97.44 167 ALA A O 1
ATOM 1314 N N . VAL A 1 168 ? -7.094 -5.272 17.734 1.00 98.00 168 VAL A N 1
ATOM 1315 C CA . VAL A 1 168 ? -6.188 -6.415 17.857 1.00 98.00 168 VAL A CA 1
ATOM 1316 C C . VAL A 1 168 ? -6.370 -6.986 19.259 1.00 98.00 168 VAL A C 1
ATOM 1318 O O . VAL A 1 168 ? -5.984 -6.354 20.246 1.00 98.00 168 VAL A O 1
ATOM 1321 N N . ALA A 1 169 ? -6.971 -8.169 19.365 1.00 97.88 169 ALA A N 1
ATOM 1322 C CA . ALA A 1 169 ? -7.155 -8.854 20.640 1.00 97.88 169 ALA A CA 1
ATOM 1323 C C . ALA A 1 169 ? -5.824 -9.400 21.192 1.00 97.88 169 ALA A C 1
ATOM 1325 O O . ALA A 1 169 ? -4.855 -9.596 20.462 1.00 97.88 169 ALA A O 1
ATOM 1326 N N . ALA A 1 170 ? -5.771 -9.710 22.493 1.00 97.44 170 ALA A N 1
ATOM 1327 C CA . ALA A 1 170 ? -4.564 -10.256 23.128 1.00 97.44 170 ALA A CA 1
ATOM 1328 C C . ALA A 1 170 ? -4.064 -11.557 22.466 1.00 97.44 170 ALA A C 1
ATOM 1330 O O . ALA A 1 170 ? -2.859 -11.731 22.281 1.00 97.44 170 ALA A O 1
ATOM 1331 N N . GLY A 1 171 ? -4.984 -12.433 22.046 1.00 97.19 171 GLY A N 1
ATOM 1332 C CA . GLY A 1 171 ? -4.665 -13.661 21.307 1.00 97.19 171 GLY A CA 1
ATOM 1333 C C . GLY A 1 171 ? -4.245 -13.438 19.849 1.00 97.19 171 GLY A C 1
ATOM 1334 O O . GLY A 1 171 ? -3.818 -14.388 19.193 1.00 97.19 171 GLY A O 1
ATOM 1335 N N . ASP A 1 172 ? -4.351 -12.200 19.362 1.00 97.31 172 ASP A N 1
ATOM 1336 C CA . ASP A 1 172 ? -4.095 -11.794 17.979 1.00 97.31 172 ASP A CA 1
ATOM 1337 C C . ASP A 1 172 ? -2.822 -10.968 17.787 1.00 97.31 172 ASP A C 1
ATOM 1339 O O . ASP A 1 172 ? -2.499 -10.539 16.682 1.00 97.31 172 ASP A O 1
ATOM 1343 N N . THR A 1 173 ? -2.047 -10.804 18.856 1.00 97.69 173 THR A N 1
ATOM 1344 C CA . THR A 1 173 ? -0.749 -10.130 18.802 1.00 97.69 173 THR A CA 1
ATOM 1345 C C . THR A 1 173 ? 0.319 -10.994 18.129 1.00 97.69 173 THR A C 1
ATOM 1347 O O . THR A 1 173 ? 0.280 -12.222 18.201 1.00 97.69 173 THR A O 1
ATOM 1350 N N . ARG A 1 174 ? 1.303 -10.339 17.496 1.00 96.62 174 ARG A N 1
ATOM 1351 C CA . ARG A 1 174 ? 2.482 -10.958 16.858 1.00 96.62 174 ARG A CA 1
ATOM 1352 C C . ARG A 1 174 ? 2.149 -12.025 15.809 1.00 96.62 174 ARG A C 1
ATOM 1354 O O . ARG A 1 174 ? 2.875 -13.001 15.661 1.00 96.62 174 ARG A O 1
ATOM 1361 N N . LYS A 1 175 ? 1.044 -11.837 15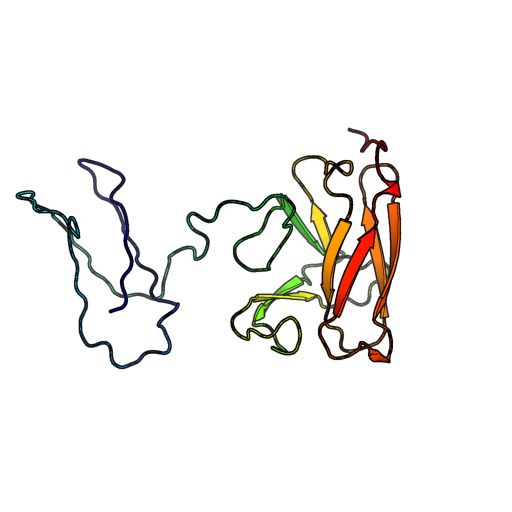.094 1.00 96.50 175 LYS A N 1
ATOM 1362 C CA . LYS A 1 175 ? 0.687 -12.592 13.893 1.00 96.50 175 LYS A CA 1
ATOM 1363 C C . LYS A 1 175 ? -0.169 -11.718 12.987 1.00 96.50 175 LYS A C 1
ATOM 1365 O O . LYS A 1 175 ? -0.782 -10.753 13.440 1.00 96.50 175 LYS A O 1
ATOM 1370 N N . TRP A 1 176 ? -0.222 -12.075 11.711 1.00 97.56 176 TRP A N 1
ATOM 1371 C CA . TRP A 1 176 ? -1.111 -11.431 10.752 1.00 97.56 176 TRP A CA 1
ATOM 1372 C C . TRP A 1 176 ? -2.552 -11.891 10.950 1.00 97.56 176 TRP A C 1
ATOM 1374 O O . TRP A 1 176 ? -2.830 -13.092 10.949 1.00 97.56 176 TRP A O 1
ATOM 1384 N N . VAL A 1 177 ? -3.470 -10.934 11.071 1.00 97.69 177 VAL A N 1
ATOM 1385 C CA . VAL A 1 177 ? -4.914 -11.182 11.142 1.00 97.69 177 VAL A CA 1
ATOM 1386 C C . VAL A 1 177 ? -5.626 -10.363 10.073 1.00 97.69 177 VAL A C 1
ATOM 1388 O O . VAL A 1 177 ? -5.316 -9.190 9.876 1.00 97.69 177 VAL A O 1
ATOM 1391 N N . GLN A 1 178 ? -6.561 -10.997 9.364 1.00 97.00 178 GLN A N 1
ATOM 1392 C CA . GLN A 1 178 ? -7.428 -10.348 8.384 1.00 97.00 178 GLN A CA 1
ATOM 1393 C C . GLN A 1 178 ? -8.603 -9.692 9.116 1.00 97.00 178 GLN A C 1
ATOM 1395 O O . GLN A 1 178 ? -9.340 -10.362 9.835 1.00 97.00 178 GLN A O 1
ATOM 1400 N N . TYR A 1 179 ? -8.808 -8.404 8.877 1.00 97.38 179 TYR A N 1
ATOM 1401 C CA . TYR A 1 179 ? -9.959 -7.641 9.337 1.00 97.38 179 TYR A CA 1
ATOM 1402 C C . TYR A 1 179 ? -10.867 -7.352 8.145 1.00 97.38 179 TYR A C 1
ATOM 1404 O O . TYR A 1 179 ? -10.386 -7.059 7.049 1.00 97.38 179 TYR A O 1
ATOM 1412 N N . SER A 1 180 ? -12.175 -7.463 8.367 1.00 96.12 180 SER A N 1
ATOM 1413 C CA . SER A 1 180 ? -13.219 -7.049 7.427 1.00 96.12 180 SER A CA 1
ATOM 1414 C C . SER A 1 180 ? -14.085 -6.015 8.126 1.00 96.12 180 SER A C 1
ATOM 1416 O O . SER A 1 180 ? -14.626 -6.289 9.197 1.00 96.12 180 SER A O 1
ATOM 1418 N N . ILE A 1 181 ? -14.149 -4.819 7.558 1.00 96.12 181 ILE A N 1
ATOM 1419 C CA . ILE A 1 181 ? -14.802 -3.654 8.141 1.00 96.12 181 ILE A CA 1
ATOM 1420 C C . ILE A 1 181 ? -15.996 -3.300 7.262 1.00 96.12 181 ILE A C 1
ATOM 1422 O O . ILE A 1 181 ? -15.827 -2.972 6.087 1.00 96.12 181 ILE A O 1
ATOM 1426 N N . ASP A 1 182 ? -17.188 -3.372 7.849 1.00 94.81 182 ASP A N 1
ATOM 1427 C CA . ASP A 1 182 ? -18.436 -3.036 7.174 1.00 94.81 182 ASP A CA 1
ATOM 1428 C C . ASP A 1 182 ? -18.710 -1.530 7.263 1.00 94.81 182 ASP A C 1
ATOM 1430 O O . ASP A 1 182 ? -19.031 -0.992 8.321 1.00 94.81 182 ASP A O 1
ATOM 1434 N N . LEU A 1 183 ? -18.590 -0.851 6.127 1.00 92.31 183 LEU A N 1
ATOM 1435 C CA . LEU A 1 183 ? -18.847 0.575 5.951 1.00 92.31 183 LEU A CA 1
ATOM 1436 C C . LEU A 1 183 ? -20.211 0.835 5.289 1.00 92.31 183 LEU A C 1
ATOM 1438 O O . LEU A 1 183 ? -20.486 1.956 4.860 1.00 92.31 183 LEU A O 1
ATOM 1442 N N . SER A 1 184 ? -21.095 -0.169 5.209 1.00 92.12 184 SER A N 1
ATOM 1443 C CA . SER A 1 184 ? -22.414 -0.057 4.563 1.00 92.12 184 SER A CA 1
ATOM 1444 C C . SER A 1 184 ? -23.312 1.013 5.187 1.00 92.12 184 SER A C 1
ATOM 1446 O O . SER A 1 184 ? -24.153 1.592 4.500 1.00 92.12 184 SER A O 1
ATOM 1448 N N . ALA A 1 185 ? -23.074 1.372 6.452 1.00 89.75 185 ALA A N 1
ATOM 1449 C CA . ALA A 1 185 ? -23.727 2.496 7.120 1.00 89.75 185 ALA A CA 1
ATOM 1450 C C . ALA A 1 185 ? -23.439 3.867 6.467 1.00 89.75 185 ALA A C 1
ATOM 1452 O O . ALA A 1 185 ? -24.087 4.855 6.823 1.00 89.75 185 ALA A O 1
ATOM 1453 N N . GLY A 1 186 ? -22.471 3.948 5.548 1.00 87.38 186 GLY A N 1
ATOM 1454 C CA . GLY A 1 186 ? -22.172 5.125 4.732 1.00 87.38 186 GLY A CA 1
ATOM 1455 C C . GLY A 1 186 ? -22.917 5.192 3.398 1.00 87.38 186 GLY A C 1
ATOM 1456 O O . GLY A 1 186 ? -22.861 6.225 2.736 1.00 87.38 186 GLY A O 1
ATOM 1457 N N . ILE A 1 187 ? -23.627 4.136 2.984 1.00 88.94 187 ILE A N 1
ATOM 1458 C CA . ILE A 1 187 ? -24.343 4.120 1.698 1.00 88.94 187 ILE A CA 1
ATOM 1459 C C . ILE A 1 187 ? -25.387 5.239 1.647 1.00 88.94 187 ILE A C 1
ATOM 1461 O O . ILE A 1 187 ? -26.170 5.421 2.579 1.00 88.94 187 ILE A O 1
ATOM 1465 N N . GLY A 1 188 ? -25.412 5.967 0.527 1.00 79.12 188 GLY A N 1
ATOM 1466 C CA . GLY A 1 188 ? -26.366 7.052 0.286 1.00 79.12 188 GLY A CA 1
ATOM 1467 C C . GLY A 1 188 ? -26.101 8.310 1.113 1.00 79.12 188 GLY A C 1
ATOM 1468 O O . GLY A 1 188 ? -26.927 9.220 1.112 1.00 79.12 188 GLY A O 1
ATOM 1469 N N . LYS A 1 189 ? -24.970 8.368 1.824 1.00 72.25 189 LYS A N 1
ATOM 1470 C CA . LYS A 1 189 ? -24.549 9.550 2.564 1.00 72.25 189 LYS A CA 1
ATOM 1471 C C . LYS A 1 189 ? -23.545 10.332 1.730 1.00 72.25 189 LYS A C 1
ATOM 1473 O O . LYS A 1 189 ? -22.516 9.798 1.330 1.00 72.25 189 LYS A O 1
ATOM 1478 N N . GLU A 1 190 ? -23.866 11.586 1.444 1.00 57.44 190 GLU A N 1
ATOM 1479 C CA . GLU A 1 190 ? -23.031 12.428 0.590 1.00 57.44 190 GLU A CA 1
ATOM 1480 C C . GLU A 1 190 ? -21.756 12.885 1.320 1.00 57.44 190 GLU A C 1
ATOM 1482 O O . GLU A 1 190 ? -21.758 13.116 2.536 1.00 57.44 190 GLU A O 1
ATOM 1487 N N . ILE A 1 191 ? -20.673 13.009 0.551 1.00 56.09 191 ILE A N 1
ATOM 1488 C CA . ILE A 1 191 ? -19.483 13.805 0.868 1.00 56.09 191 ILE A CA 1
ATOM 1489 C C . ILE A 1 191 ? -19.817 15.218 0.366 1.00 56.09 191 ILE A C 1
ATOM 1491 O O . ILE A 1 191 ? -19.927 15.368 -0.852 1.00 56.09 191 ILE A O 1
ATOM 1495 N N . PRO A 1 192 ? -20.092 16.228 1.224 1.00 48.28 192 PRO A N 1
ATOM 1496 C CA . PRO A 1 192 ? -20.306 17.586 0.747 1.00 48.28 192 PRO A CA 1
ATOM 1497 C C . PRO A 1 192 ? -19.123 18.040 -0.107 1.00 48.28 192 PRO A C 1
ATOM 1499 O O . PRO A 1 192 ? -17.971 17.853 0.285 1.00 48.28 192 PRO A O 1
ATOM 1502 N N . ASN A 1 193 ? -19.446 18.611 -1.270 1.00 46.62 193 ASN A N 1
ATOM 1503 C CA . ASN A 1 193 ? -18.486 19.253 -2.171 1.00 46.62 193 ASN A CA 1
ATOM 1504 C C . ASN A 1 193 ? -17.638 20.318 -1.466 1.00 46.62 193 ASN A C 1
ATOM 1506 O O . ASN A 1 193 ? -18.202 21.052 -0.619 1.00 46.62 193 ASN A O 1
#

Mean predicted aligned error: 10.08 Å

pLDDT: mean 88.26, std 9.3, range [46.62, 98.0]

Nearest PDB structures (foldseek):
  2uxq-assembly2_D  TM=3.928E-01  e=7.206E+00  Desulfotalea psychrophila

Solvent-accessible surface area (backbone atoms only — not comparable to full-atom values): 13237 Å² total; per-residue (Å²): 140,89,86,84,89,78,86,80,93,64,83,98,61,93,78,91,84,82,79,74,60,71,92,48,71,89,63,86,82,80,89,79,89,85,88,74,80,66,75,100,56,90,78,89,78,86,86,87,87,77,88,90,74,92,73,81,73,85,61,66,91,49,69,89,64,76,82,55,88,93,50,54,67,58,54,68,66,45,63,64,53,71,44,74,51,37,57,97,51,90,39,72,43,78,41,61,35,91,67,47,38,85,88,49,52,51,56,82,41,39,31,75,47,73,56,84,86,82,54,96,76,61,47,81,47,79,41,62,90,59,86,81,60,34,90,79,64,21,68,48,74,48,76,48,68,36,92,52,58,42,82,41,78,48,74,49,80,70,40,61,75,36,79,46,81,53,59,43,43,77,93,47,36,76,39,61,43,81,46,78,45,81,44,57,90,38,47,98,50,61,58,71,130